Protein AF-A0A447RIY5-F1 (afdb_monomer_lite)

pLDDT: mean 83.9, std 14.69, range [26.45, 95.56]

Secondary structure (DSSP, 8-state):
----------TT-HHHHHHHHHHHHHHHTTS--EEEE-SS-HHHHHHHHHHHHEEEETTEEEE---SSGGGHHHIIIIIS-HHHHHHHHSS-SEEEEE-TTS-EEEEE---PPPPTT--PPPEEE-HHHHHHHHHHHHHHHHHHH--PPTTS-SSHHHHHHHHHHHHHHHHHTT--SHHHHHHHHHHHHHHHHHHHTS---

Structure (mmCIF, N/CA/C/O backbone):
data_AF-A0A447RIY5-F1
#
_entry.id   AF-A0A447RIY5-F1
#
loop_
_atom_site.group_PDB
_atom_site.id
_atom_site.type_symbol
_atom_site.label_atom_id
_atom_site.label_alt_id
_atom_site.label_comp_id
_atom_site.label_asym_id
_atom_site.label_entity_id
_atom_site.label_seq_id
_atom_site.pdbx_PDB_ins_code
_atom_site.Cartn_x
_atom_site.Cartn_y
_atom_site.Cartn_z
_atom_site.occupancy
_atom_site.B_iso_or_equiv
_atom_site.auth_seq_id
_atom_site.auth_comp_id
_atom_site.auth_asym_id
_atom_site.auth_atom_id
_atom_site.pdbx_PDB_model_num
ATOM 1 N N . MET A 1 1 ? 15.122 11.912 20.451 1.00 26.45 1 MET A N 1
ATOM 2 C CA . MET A 1 1 ? 14.183 12.920 20.989 1.00 26.45 1 MET A CA 1
ATOM 3 C C . MET A 1 1 ? 12.963 12.935 20.074 1.00 26.45 1 MET A C 1
ATOM 5 O O . MET A 1 1 ? 13.043 13.484 18.987 1.00 26.45 1 MET A O 1
ATOM 9 N N . MET A 1 2 ? 11.905 12.196 20.424 1.00 26.88 2 MET A N 1
ATOM 10 C CA . MET A 1 2 ? 10.698 12.037 19.596 1.00 26.88 2 MET A CA 1
ATOM 11 C C . MET A 1 2 ? 9.700 13.126 19.998 1.00 26.88 2 MET A C 1
ATOM 13 O O . MET A 1 2 ? 9.077 13.038 21.055 1.00 26.88 2 MET A O 1
ATOM 17 N N . LEU A 1 3 ? 9.594 14.188 19.202 1.00 27.97 3 LEU A N 1
ATOM 18 C CA . LEU A 1 3 ? 8.589 15.229 19.406 1.00 27.97 3 LEU A CA 1
ATOM 19 C C . LEU A 1 3 ? 7.231 14.696 18.933 1.00 27.97 3 LEU A C 1
ATOM 21 O O . LEU A 1 3 ? 6.925 14.674 17.746 1.00 27.97 3 LEU A O 1
ATOM 25 N N . ARG A 1 4 ? 6.440 14.213 19.893 1.00 36.06 4 ARG A N 1
ATOM 26 C CA . ARG A 1 4 ? 5.046 13.794 19.723 1.00 36.06 4 ARG A CA 1
ATOM 27 C C . ARG A 1 4 ? 4.164 15.049 19.698 1.00 36.06 4 ARG A C 1
ATOM 29 O O . ARG A 1 4 ? 3.840 15.585 20.753 1.00 36.06 4 ARG A O 1
ATOM 36 N N . TRP A 1 5 ? 3.767 15.505 18.515 1.00 31.36 5 TRP A N 1
ATOM 37 C CA . TRP A 1 5 ? 2.713 16.511 18.362 1.00 31.36 5 TRP A CA 1
ATOM 38 C C . TRP A 1 5 ? 1.440 15.807 17.895 1.00 31.36 5 TRP A C 1
ATOM 40 O O . TRP A 1 5 ? 1.284 15.524 16.714 1.00 31.36 5 TRP A O 1
ATOM 50 N N . TRP A 1 6 ? 0.539 15.495 18.828 1.00 47.44 6 TRP A N 1
ATOM 51 C CA . TRP A 1 6 ? -0.832 15.100 18.501 1.00 47.44 6 TRP A CA 1
ATOM 52 C C . TRP A 1 6 ? -1.742 16.265 18.884 1.00 47.44 6 TRP A C 1
ATOM 54 O O . TRP A 1 6 ? -1.844 16.606 20.062 1.00 47.44 6 TRP A O 1
ATOM 64 N N . ARG A 1 7 ? -2.373 16.901 17.895 1.00 51.81 7 ARG A N 1
ATOM 65 C CA . ARG A 1 7 ? -3.458 17.866 18.105 1.00 51.81 7 ARG A CA 1
ATOM 66 C C . ARG A 1 7 ? -4.755 17.234 17.620 1.00 51.81 7 ARG A C 1
ATOM 68 O O . ARG A 1 7 ? -4.774 16.632 16.550 1.00 51.81 7 ARG A O 1
ATOM 75 N N . ALA A 1 8 ? -5.820 17.379 18.405 1.00 56.16 8 ALA A N 1
ATOM 76 C CA . ALA A 1 8 ? -7.168 17.159 17.902 1.00 56.16 8 ALA A CA 1
ATOM 77 C C . ALA A 1 8 ? -7.397 18.152 16.757 1.00 56.16 8 ALA A C 1
ATOM 79 O O . ALA A 1 8 ? -7.180 19.350 16.942 1.00 56.16 8 ALA A O 1
ATOM 80 N N . PHE A 1 9 ? -7.743 17.632 15.584 1.00 59.88 9 PHE A N 1
ATOM 81 C CA . PHE A 1 9 ? -7.962 18.426 14.385 1.00 59.88 9 PHE A CA 1
ATOM 82 C C . PHE A 1 9 ? -9.459 18.593 14.165 1.00 59.88 9 PHE A C 1
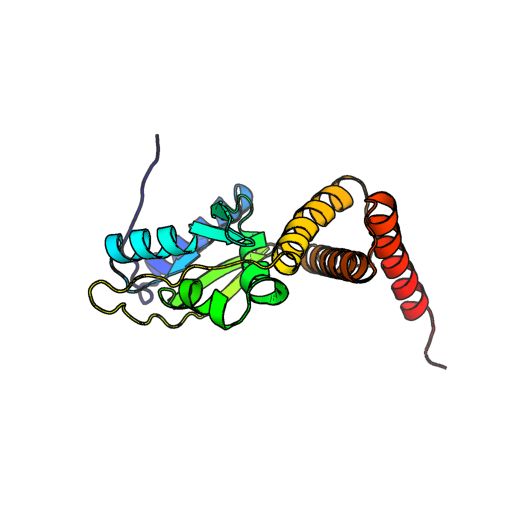ATOM 84 O O . PHE A 1 9 ? -10.188 17.602 14.113 1.00 59.88 9 PHE A O 1
ATOM 91 N N . THR A 1 10 ? -9.908 19.832 14.018 1.00 62.84 10 THR A N 1
ATOM 92 C CA . THR A 1 10 ? -11.270 20.146 13.594 1.00 62.84 10 THR A CA 1
ATOM 93 C C . THR A 1 10 ? -11.212 20.443 12.103 1.00 62.84 10 THR A C 1
ATOM 95 O O . THR A 1 10 ? -10.595 21.420 11.693 1.00 62.84 10 THR A O 1
ATOM 98 N N . LEU A 1 11 ? -11.826 19.593 11.278 1.00 62.34 11 LEU A N 1
ATOM 99 C CA . LEU A 1 11 ? -11.733 19.697 9.812 1.00 62.34 11 LEU A CA 1
ATOM 100 C C . LEU A 1 11 ? -12.359 20.985 9.243 1.00 62.34 11 LEU A C 1
ATOM 102 O O . LEU A 1 11 ? -12.024 21.378 8.129 1.00 62.34 11 LEU A O 1
ATOM 106 N N . ASP A 1 12 ? -13.214 21.656 10.018 1.00 68.50 12 ASP A N 1
ATOM 107 C CA . ASP A 1 12 ? -13.852 22.926 9.647 1.00 68.50 12 ASP A CA 1
ATOM 108 C C . ASP A 1 12 ? -12.994 24.160 9.990 1.00 68.50 12 ASP A C 1
ATOM 110 O O . ASP A 1 12 ? -13.362 25.292 9.671 1.00 68.50 12 ASP A O 1
ATOM 114 N N . ASP A 1 13 ? -11.845 23.965 10.643 1.00 77.94 13 ASP A N 1
ATOM 115 C CA . ASP A 1 13 ? -10.912 25.036 10.981 1.00 77.94 13 ASP A CA 1
ATOM 116 C C . ASP A 1 13 ? -9.914 25.256 9.831 1.00 77.94 13 ASP A C 1
ATOM 118 O O . ASP A 1 13 ? -8.992 24.469 9.594 1.00 77.94 13 ASP A O 1
ATOM 122 N N . LEU A 1 14 ? -10.101 26.362 9.106 1.00 76.38 14 LEU A N 1
ATOM 123 C CA . LEU A 1 14 ? -9.274 26.750 7.961 1.00 76.38 14 LEU A CA 1
ATOM 124 C C . LEU A 1 14 ? -7.797 26.960 8.324 1.00 76.38 14 LEU A C 1
ATOM 126 O O . LEU A 1 14 ? -6.929 26.729 7.481 1.00 76.38 14 LEU A O 1
ATOM 130 N N . GLU A 1 15 ? -7.492 27.390 9.550 1.00 79.19 15 GLU A N 1
ATOM 131 C CA . GLU A 1 15 ? -6.114 27.607 9.996 1.00 79.19 15 GLU A CA 1
ATOM 132 C C . GLU A 1 15 ? -5.409 26.267 10.217 1.00 79.19 15 GLU A C 1
ATOM 134 O O . GLU A 1 15 ? -4.274 26.066 9.777 1.00 79.19 15 GLU A O 1
ATOM 139 N N . GLN A 1 16 ? -6.123 25.309 10.808 1.00 75.12 16 GLN A N 1
ATOM 140 C CA . GLN A 1 16 ? -5.640 23.942 10.957 1.00 75.12 16 GLN A CA 1
ATOM 141 C C . GLN A 1 16 ? -5.450 23.285 9.585 1.00 75.12 16 GLN A C 1
ATOM 143 O O . GLN A 1 16 ? -4.379 22.752 9.298 1.00 75.12 16 GLN A O 1
ATOM 148 N N . MET A 1 17 ? -6.422 23.392 8.680 1.00 73.56 17 MET A N 1
ATOM 149 C CA . MET A 1 17 ? -6.296 22.839 7.326 1.00 73.56 17 MET A CA 1
ATOM 150 C C . MET A 1 17 ? -5.100 23.415 6.558 1.00 73.56 17 MET A C 1
ATOM 152 O O . MET A 1 17 ? -4.391 22.673 5.875 1.00 73.56 17 MET A O 1
ATOM 156 N N . ARG A 1 18 ? -4.824 24.713 6.716 1.00 77.88 18 ARG A N 1
ATOM 157 C CA . ARG A 1 18 ? -3.655 25.361 6.113 1.00 77.88 18 ARG A CA 1
ATOM 158 C C . ARG A 1 18 ? -2.345 24.863 6.724 1.00 77.88 18 ARG A C 1
ATOM 160 O O . ARG A 1 18 ? -1.427 24.511 5.992 1.00 77.88 18 ARG A O 1
ATOM 167 N N . TRP A 1 19 ? -2.289 24.727 8.047 1.00 79.69 19 TRP A N 1
ATOM 168 C CA . TRP A 1 19 ? -1.134 24.151 8.738 1.00 79.69 19 TRP A CA 1
ATOM 169 C C . TRP A 1 19 ? -0.838 22.713 8.293 1.00 79.69 19 TRP A C 1
ATOM 171 O O . TRP A 1 19 ? 0.320 22.351 8.086 1.00 79.69 19 TRP A O 1
ATOM 181 N N . LEU A 1 20 ? -1.875 21.892 8.102 1.00 74.38 20 LEU A N 1
ATOM 182 C CA . LEU A 1 20 ? -1.728 20.522 7.612 1.00 74.38 20 LEU A CA 1
ATOM 183 C C . LEU A 1 20 ? -1.140 20.490 6.197 1.00 74.38 20 LEU A C 1
ATOM 185 O O . LEU A 1 20 ? -0.255 19.681 5.917 1.00 74.38 20 LEU A O 1
ATOM 189 N N . GLN A 1 21 ? -1.612 21.379 5.318 1.00 74.75 21 GLN A N 1
ATOM 190 C CA . GLN A 1 21 ? -1.078 21.521 3.964 1.00 74.75 21 GLN A CA 1
ATOM 191 C C . GLN A 1 21 ? 0.398 21.925 3.993 1.00 74.75 21 GLN A C 1
ATOM 193 O O . GLN A 1 21 ? 1.213 21.250 3.360 1.00 74.75 21 GLN A O 1
ATOM 198 N N . ASP A 1 22 ? 0.752 22.942 4.777 1.00 76.75 22 ASP A N 1
ATOM 199 C CA . ASP A 1 22 ? 2.123 23.450 4.883 1.00 76.75 22 ASP A CA 1
ATOM 200 C C . ASP A 1 22 ? 3.085 22.377 5.421 1.00 76.75 22 ASP A C 1
ATOM 202 O O . ASP A 1 22 ? 4.164 22.161 4.865 1.00 76.75 22 ASP A O 1
ATOM 206 N N . ILE A 1 23 ? 2.674 21.632 6.453 1.00 76.88 23 ILE A N 1
ATOM 207 C CA . ILE A 1 23 ? 3.460 20.508 6.978 1.00 76.88 23 ILE A CA 1
ATOM 208 C C . ILE A 1 23 ? 3.594 19.393 5.951 1.00 76.88 23 ILE A C 1
ATOM 210 O O . ILE A 1 23 ? 4.683 18.835 5.808 1.00 76.88 23 ILE A O 1
ATOM 214 N N . SER A 1 24 ? 2.522 19.067 5.226 1.00 70.50 24 SER A N 1
ATOM 215 C CA . SER A 1 24 ? 2.590 18.031 4.196 1.00 70.50 24 SER A CA 1
ATOM 216 C C . SER A 1 24 ? 3.603 18.391 3.111 1.00 70.50 24 SER A C 1
ATOM 218 O O . SER A 1 24 ? 4.391 17.537 2.723 1.00 70.50 24 SER A O 1
ATOM 220 N N . GLN A 1 25 ? 3.658 19.659 2.693 1.00 71.56 25 GLN A N 1
ATOM 221 C CA . GLN A 1 25 ? 4.598 20.132 1.677 1.00 71.56 25 GLN A CA 1
ATOM 222 C C . GLN A 1 25 ? 6.045 20.124 2.180 1.00 71.56 25 GLN A C 1
ATOM 224 O O . GLN A 1 25 ? 6.947 19.743 1.439 1.00 71.56 25 GLN A O 1
ATOM 229 N N . GLN A 1 26 ? 6.278 20.502 3.441 1.00 73.06 26 GLN A N 1
ATOM 230 C CA . GLN A 1 26 ? 7.620 20.495 4.029 1.00 73.06 26 GLN A CA 1
ATOM 231 C C . GLN A 1 26 ? 8.146 19.073 4.271 1.00 73.06 26 GLN A C 1
ATOM 233 O O . GLN A 1 26 ? 9.310 18.788 3.984 1.00 73.06 26 GLN A O 1
ATOM 238 N N . LEU A 1 27 ? 7.300 18.172 4.782 1.00 68.94 27 LEU A N 1
ATOM 239 C CA . LEU A 1 27 ? 7.686 16.792 5.087 1.00 68.94 27 LEU A CA 1
ATOM 240 C C . LEU A 1 27 ? 7.794 15.916 3.839 1.00 68.94 27 LEU A C 1
ATOM 242 O O . LEU A 1 27 ? 8.646 15.031 3.821 1.00 68.94 27 LEU A O 1
ATOM 246 N N . ALA A 1 28 ? 7.011 16.194 2.791 1.00 62.97 28 ALA A N 1
ATOM 247 C CA . ALA A 1 28 ? 7.055 15.478 1.513 1.00 62.97 28 ALA A CA 1
ATOM 248 C C . ALA A 1 28 ? 8.461 15.386 0.903 1.00 62.97 28 ALA A C 1
ATOM 250 O O . ALA A 1 28 ? 8.788 14.415 0.225 1.00 62.97 28 ALA A O 1
ATOM 251 N N . ILE A 1 29 ? 9.305 16.388 1.164 1.00 63.12 29 ILE A N 1
ATOM 252 C CA . ILE A 1 29 ? 10.680 16.461 0.656 1.00 63.12 29 ILE A CA 1
ATOM 253 C C . ILE A 1 29 ? 11.602 15.466 1.387 1.00 63.12 29 ILE A C 1
ATOM 255 O O . ILE A 1 29 ? 12.595 15.018 0.819 1.00 63.12 29 ILE A O 1
ATOM 259 N N . GLN A 1 30 ? 11.288 15.109 2.638 1.00 62.97 30 GLN A N 1
ATOM 260 C CA . GLN A 1 30 ? 12.148 14.292 3.505 1.00 62.97 30 GLN A CA 1
ATOM 261 C C . GLN A 1 30 ? 11.634 12.863 3.718 1.00 62.97 30 GLN A C 1
ATOM 263 O O . GLN A 1 30 ? 12.443 11.946 3.843 1.00 62.97 30 GLN A O 1
ATOM 268 N N . ALA A 1 31 ? 10.315 12.658 3.771 1.00 66.88 31 ALA A N 1
ATOM 269 C CA . ALA A 1 31 ? 9.703 11.345 3.941 1.00 66.88 31 ALA A CA 1
ATOM 270 C C . ALA A 1 31 ? 8.300 11.301 3.310 1.00 66.88 31 ALA A C 1
ATOM 272 O O . ALA A 1 31 ? 7.540 12.264 3.438 1.00 66.88 31 ALA A O 1
ATOM 273 N N . PRO A 1 32 ? 7.909 10.184 2.672 1.00 74.62 32 PRO A N 1
ATOM 274 C CA . PRO A 1 32 ? 6.568 10.050 2.127 1.00 74.62 32 PRO A CA 1
ATOM 275 C C . PRO A 1 32 ? 5.547 10.008 3.280 1.00 74.62 32 PRO A C 1
ATOM 277 O O . PRO A 1 32 ? 5.582 9.126 4.144 1.00 74.62 32 PRO A O 1
ATOM 280 N N . LEU A 1 33 ? 4.652 10.997 3.320 1.00 80.06 33 LEU A N 1
ATOM 281 C CA . LEU A 1 33 ? 3.677 11.184 4.395 1.00 80.06 33 LEU A CA 1
ATOM 282 C C . LEU A 1 33 ? 2.428 10.316 4.169 1.00 80.06 33 LEU A C 1
ATOM 284 O O . LEU A 1 33 ? 1.815 10.379 3.104 1.00 80.06 33 LEU A O 1
ATOM 288 N N . LEU A 1 34 ? 2.014 9.576 5.203 1.00 86.19 34 LEU A N 1
ATOM 289 C CA . LEU A 1 34 ? 0.703 8.926 5.286 1.00 86.19 34 LEU A CA 1
ATOM 290 C C . LEU A 1 34 ? -0.125 9.603 6.374 1.00 86.19 34 LEU A C 1
ATOM 292 O O . LEU A 1 34 ? 0.237 9.583 7.551 1.00 86.19 34 LEU A O 1
ATOM 296 N N . LEU A 1 35 ? -1.237 10.199 5.970 1.00 87.50 35 LEU A N 1
ATOM 297 C CA . LEU A 1 35 ? -2.210 10.820 6.847 1.00 87.50 35 LEU A CA 1
ATOM 298 C C . LEU A 1 35 ? -3.359 9.849 7.116 1.00 87.50 35 LEU A C 1
ATOM 300 O O . LEU A 1 35 ? -3.886 9.212 6.203 1.00 87.50 35 LEU A O 1
ATOM 304 N N . PHE A 1 36 ? -3.776 9.798 8.376 1.00 89.56 36 PHE A N 1
ATOM 305 C CA . PHE A 1 36 ? -4.906 9.012 8.838 1.00 89.56 36 PHE A CA 1
ATOM 306 C C . PHE A 1 36 ? -5.838 9.889 9.669 1.00 89.56 36 PHE A C 1
ATOM 308 O O . PHE A 1 36 ? -5.405 10.499 10.648 1.00 89.56 36 PHE A O 1
ATOM 315 N N . CYS A 1 37 ? -7.111 9.947 9.287 1.00 90.06 37 CYS A N 1
ATOM 316 C CA . CYS A 1 37 ? -8.134 10.694 10.011 1.00 90.06 37 CYS A CA 1
ATOM 317 C C . CYS A 1 37 ? -9.177 9.730 10.587 1.00 90.06 37 CYS A C 1
ATOM 319 O O . CYS A 1 37 ? -9.608 8.814 9.892 1.00 90.06 37 CYS A O 1
ATOM 321 N N . THR A 1 38 ? -9.591 9.925 11.842 1.00 92.50 38 THR A N 1
ATOM 322 C CA . THR A 1 38 ? -10.546 9.044 12.533 1.00 92.50 38 THR A CA 1
ATOM 323 C C . THR A 1 38 ? -11.321 9.777 13.630 1.00 92.50 38 THR A C 1
ATOM 325 O O . THR A 1 38 ? -10.822 10.747 14.199 1.00 92.50 38 THR A O 1
ATOM 328 N N . TYR A 1 39 ? -12.510 9.269 13.969 1.00 89.25 39 TYR A N 1
ATOM 329 C CA . TYR A 1 39 ? -13.228 9.621 15.202 1.00 89.25 39 TYR A CA 1
ATOM 330 C C . TYR A 1 39 ? -12.831 8.756 16.407 1.00 89.25 39 TYR A C 1
ATOM 332 O O . TYR A 1 39 ? -13.288 9.000 17.524 1.00 89.25 39 TYR A O 1
ATOM 340 N N . TRP A 1 40 ? -12.013 7.723 16.203 1.00 92.31 40 TRP A N 1
ATOM 341 C CA . TRP A 1 40 ? -11.682 6.773 17.254 1.00 92.31 40 TRP A CA 1
ATOM 342 C C . TRP A 1 40 ? -10.767 7.401 18.309 1.00 92.31 40 TRP A C 1
ATOM 344 O O . TRP A 1 40 ? -9.787 8.072 17.966 1.00 92.31 40 TRP A O 1
ATOM 354 N N . PRO A 1 41 ? -11.005 7.122 19.603 1.00 89.19 41 PRO A N 1
ATOM 355 C CA . PRO A 1 41 ? -10.045 7.444 20.647 1.00 89.19 41 PRO A CA 1
ATOM 356 C C . PRO A 1 41 ? -8.694 6.775 20.374 1.00 89.19 41 PRO A C 1
ATOM 358 O O . PRO A 1 41 ? -8.638 5.616 19.961 1.00 89.19 41 PRO A O 1
ATOM 361 N N . PHE A 1 42 ? -7.597 7.476 20.672 1.00 86.94 42 PHE A N 1
ATOM 362 C CA . PHE A 1 42 ? -6.241 7.010 20.361 1.00 86.94 42 PHE A CA 1
ATOM 363 C C . PHE A 1 42 ? -5.936 5.602 20.893 1.00 86.94 42 PHE A C 1
ATOM 365 O O . PHE A 1 42 ? -5.313 4.812 20.193 1.00 86.94 42 PHE A O 1
ATOM 372 N N . SER A 1 43 ? -6.368 5.267 22.112 1.00 89.56 43 SER A N 1
ATOM 373 C CA . SER A 1 43 ? -6.130 3.941 22.701 1.00 89.56 43 SER A CA 1
ATOM 374 C C . SER A 1 43 ? -6.838 2.825 21.931 1.00 89.56 43 SER A C 1
ATOM 376 O O . SER A 1 43 ? -6.223 1.799 21.645 1.00 89.56 43 SER A O 1
ATOM 378 N N . ALA A 1 44 ? -8.104 3.036 21.558 1.00 90.69 44 ALA A N 1
ATOM 379 C CA . ALA A 1 44 ? -8.873 2.091 20.754 1.00 90.69 44 ALA A CA 1
ATOM 380 C C . ALA A 1 44 ? -8.246 1.933 19.364 1.00 90.69 44 ALA A C 1
ATOM 382 O O . ALA A 1 44 ? -8.009 0.813 18.917 1.00 90.69 44 ALA A O 1
ATOM 383 N N . LEU A 1 45 ? -7.889 3.053 18.729 1.00 92.56 45 LEU A N 1
ATOM 384 C CA . LEU A 1 45 ? -7.233 3.056 17.428 1.00 92.56 45 LEU A CA 1
ATOM 385 C C . LEU A 1 45 ? -5.891 2.317 17.453 1.00 92.56 45 LEU A C 1
ATOM 387 O O . LEU A 1 45 ? -5.634 1.473 16.601 1.00 92.56 45 LEU A O 1
ATOM 391 N N . ALA A 1 46 ? -5.023 2.640 18.413 1.00 91.94 46 ALA A N 1
ATOM 392 C CA . ALA A 1 46 ? -3.695 2.048 18.512 1.00 91.94 46 ALA A CA 1
ATOM 393 C C . ALA A 1 46 ? -3.784 0.531 18.709 1.00 91.94 46 ALA A C 1
ATOM 395 O O . ALA A 1 46 ? -3.063 -0.215 18.048 1.00 91.94 46 ALA A O 1
ATOM 396 N N . ASN A 1 47 ? -4.703 0.071 19.562 1.00 92.19 47 ASN A N 1
ATOM 397 C CA . ASN A 1 47 ? -4.941 -1.354 19.768 1.00 92.19 47 ASN A CA 1
ATOM 398 C C . ASN A 1 47 ? -5.471 -2.033 18.498 1.00 92.19 47 ASN A C 1
ATOM 400 O O . ASN A 1 47 ? -5.002 -3.118 18.159 1.00 92.19 47 ASN A O 1
ATOM 404 N N . TRP A 1 48 ? -6.408 -1.398 17.790 1.00 94.50 48 TRP A N 1
ATOM 405 C CA . TRP A 1 48 ? -6.994 -1.925 16.557 1.00 94.50 48 TRP A CA 1
ATOM 406 C C . TRP A 1 48 ? -5.968 -2.040 15.427 1.00 94.50 48 TRP A C 1
ATOM 408 O O . TRP A 1 48 ? -5.785 -3.112 14.855 1.00 94.50 48 TRP A O 1
ATOM 418 N N . LEU A 1 49 ? -5.230 -0.963 15.147 1.00 92.88 49 LEU A N 1
ATOM 419 C CA . LEU A 1 49 ? -4.205 -0.961 14.102 1.00 92.88 49 LEU A CA 1
ATOM 420 C C . LEU A 1 49 ? -3.051 -1.909 14.436 1.00 92.88 49 LEU A C 1
ATOM 422 O O . LEU A 1 49 ? -2.532 -2.561 13.539 1.00 92.88 49 LEU A O 1
ATOM 426 N N . THR A 1 50 ? -2.676 -2.046 15.713 1.00 92.19 50 THR A N 1
ATOM 427 C CA . THR A 1 50 ? -1.660 -3.032 16.121 1.00 92.19 50 THR A CA 1
A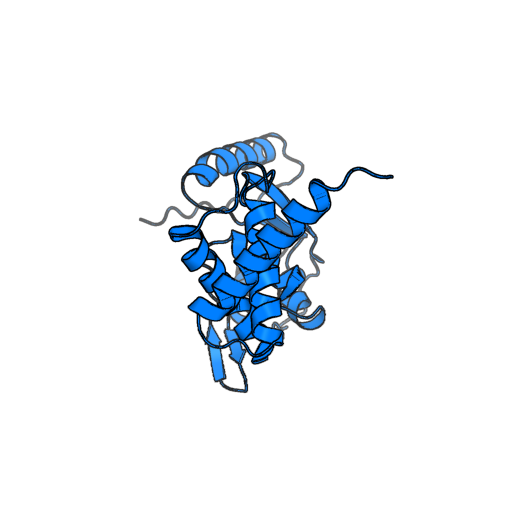TOM 428 C C . THR A 1 50 ? -2.098 -4.454 15.781 1.00 92.19 50 THR A C 1
ATOM 430 O O . THR A 1 50 ? -1.287 -5.231 15.287 1.00 92.19 50 THR A O 1
ATOM 433 N N . GLN A 1 51 ? -3.377 -4.782 15.986 1.00 92.62 51 GLN A N 1
ATOM 434 C CA . GLN A 1 51 ? -3.931 -6.083 15.601 1.00 92.62 51 GLN A CA 1
ATOM 435 C C . GLN A 1 51 ? -3.966 -6.259 14.080 1.00 92.62 51 GLN A C 1
ATOM 437 O O . GLN A 1 51 ? -3.632 -7.331 13.599 1.00 92.62 51 GLN A O 1
ATOM 442 N N . CYS A 1 52 ? -4.278 -5.204 13.318 1.00 92.81 52 CYS A N 1
ATOM 443 C CA . CYS A 1 52 ? -4.220 -5.253 11.853 1.00 92.81 52 CYS A CA 1
ATOM 444 C C . CYS A 1 52 ? -2.797 -5.514 11.326 1.00 92.81 52 CYS A C 1
ATOM 446 O O . CYS A 1 52 ? -2.636 -6.098 10.259 1.00 92.81 52 CYS A O 1
ATOM 448 N N . MET A 1 53 ? -1.762 -5.053 12.039 1.00 91.56 53 MET A N 1
ATOM 449 C CA . MET A 1 53 ? -0.365 -5.276 11.645 1.00 91.56 53 MET A CA 1
ATOM 450 C C . MET A 1 53 ? 0.158 -6.664 12.034 1.00 91.56 53 MET A C 1
ATOM 452 O O . MET A 1 53 ? 1.173 -7.083 11.483 1.00 91.56 53 MET A O 1
ATOM 456 N N . ASP A 1 54 ? -0.498 -7.368 12.961 1.00 93.00 54 ASP A N 1
ATOM 457 C CA . ASP A 1 54 ? -0.228 -8.779 13.250 1.00 93.00 54 ASP A CA 1
ATOM 458 C C . ASP A 1 54 ? -0.932 -9.635 12.191 1.00 93.00 54 ASP A C 1
ATOM 460 O O . ASP A 1 54 ? -2.140 -9.860 12.251 1.00 93.00 54 ASP A O 1
ATOM 464 N N . ILE A 1 55 ? -0.173 -10.093 11.200 1.00 92.69 55 ILE A N 1
ATOM 465 C CA . ILE A 1 55 ? -0.690 -10.852 10.060 1.00 92.69 55 ILE A CA 1
ATOM 466 C C . ILE A 1 55 ? -0.400 -12.345 10.211 1.00 92.69 55 ILE A C 1
ATOM 468 O O . ILE A 1 55 ? 0.489 -12.758 10.960 1.00 92.69 55 ILE A O 1
ATOM 472 N N . LEU A 1 56 ? -1.148 -13.166 9.482 1.00 93.38 56 LEU A N 1
ATOM 473 C CA . LEU A 1 56 ? -0.800 -14.563 9.228 1.00 93.38 56 LEU A CA 1
ATOM 474 C C . LEU A 1 56 ? -0.360 -14.729 7.777 1.00 93.38 56 LEU A C 1
ATOM 476 O O . LEU A 1 56 ? -0.860 -14.039 6.897 1.00 93.38 56 LEU A O 1
ATOM 480 N N . GLN A 1 57 ? 0.550 -15.660 7.534 1.00 89.44 57 GLN A N 1
ATOM 481 C CA . GLN A 1 57 ? 0.817 -16.218 6.214 1.00 89.44 57 GLN A CA 1
ATOM 482 C C . GLN A 1 57 ? 0.883 -17.733 6.355 1.00 89.44 57 GLN A C 1
ATOM 484 O O . GLN A 1 57 ? 1.772 -18.238 7.039 1.00 89.44 57 GLN A O 1
ATOM 489 N N . GLU A 1 58 ? -0.086 -18.447 5.779 1.00 84.19 58 GLU A N 1
ATOM 490 C CA . GLU A 1 58 ? -0.186 -19.916 5.857 1.00 84.19 58 GLU A CA 1
ATOM 491 C C . GLU A 1 58 ? 0.025 -20.447 7.296 1.00 84.19 58 GLU A C 1
ATOM 493 O O . GLU A 1 58 ? 0.853 -21.322 7.571 1.00 84.19 58 GLU A O 1
ATOM 498 N N . GLY A 1 59 ? -0.666 -19.834 8.265 1.00 83.19 59 GLY A N 1
ATOM 499 C CA . GLY A 1 59 ? -0.561 -20.169 9.692 1.00 83.19 59 GLY A CA 1
ATOM 500 C C . GLY A 1 59 ? 0.692 -19.661 10.427 1.00 83.19 59 GLY A C 1
ATOM 501 O O . GLY A 1 59 ? 0.824 -19.888 11.632 1.00 83.19 59 GLY A O 1
ATOM 502 N N . ARG A 1 60 ? 1.609 -18.951 9.759 1.00 88.19 60 ARG A N 1
ATOM 503 C CA . ARG A 1 60 ? 2.791 -18.325 10.379 1.00 88.19 60 ARG A CA 1
ATOM 504 C C . ARG A 1 60 ? 2.508 -16.871 10.733 1.00 88.19 60 ARG A C 1
ATOM 506 O O . ARG A 1 60 ? 2.110 -16.091 9.876 1.00 88.19 60 ARG A O 1
ATOM 513 N N . SER A 1 61 ? 2.754 -16.486 11.982 1.00 90.19 61 SER A N 1
ATOM 514 C CA . SER A 1 61 ? 2.616 -15.087 12.404 1.00 90.19 61 SER A CA 1
ATOM 515 C C . SER A 1 61 ? 3.725 -14.209 11.827 1.00 90.19 61 SER A C 1
ATOM 517 O O . SER A 1 61 ? 4.904 -14.562 11.888 1.00 90.19 61 SER A O 1
ATOM 519 N N . GLY A 1 62 ? 3.345 -13.033 11.338 1.00 89.44 62 GLY A N 1
ATOM 520 C CA . GLY A 1 62 ? 4.245 -12.003 10.834 1.00 89.44 62 GLY A CA 1
ATOM 521 C C . GLY A 1 62 ? 3.775 -10.607 11.233 1.00 89.44 62 GLY A C 1
ATOM 522 O O . GLY A 1 62 ? 2.653 -10.423 11.695 1.00 89.44 62 GLY A O 1
ATOM 523 N N . ILE A 1 63 ? 4.641 -9.608 11.058 1.00 90.56 63 ILE A N 1
ATOM 524 C CA . ILE A 1 63 ? 4.272 -8.202 11.261 1.00 90.56 63 ILE A CA 1
ATOM 525 C C . ILE A 1 63 ? 4.385 -7.476 9.932 1.00 90.56 63 ILE A C 1
ATOM 527 O O . ILE A 1 63 ? 5.468 -7.415 9.346 1.00 90.56 63 ILE A O 1
ATOM 531 N N . LEU A 1 64 ? 3.287 -6.871 9.497 1.00 87.19 64 LEU A N 1
ATOM 532 C CA . LEU A 1 64 ? 3.265 -6.027 8.315 1.00 87.19 64 LEU A CA 1
ATOM 533 C C . LEU A 1 64 ? 3.859 -4.651 8.656 1.00 87.19 64 LEU A C 1
ATOM 535 O O . LEU A 1 64 ? 3.382 -3.955 9.553 1.00 87.19 64 LEU A O 1
ATOM 539 N N . ARG A 1 65 ? 4.946 -4.268 7.976 1.00 82.88 65 ARG A N 1
ATOM 540 C CA . ARG A 1 65 ? 5.635 -2.982 8.172 1.00 82.88 65 ARG A CA 1
ATOM 541 C C . ARG A 1 65 ? 5.910 -2.319 6.832 1.00 82.88 65 ARG A C 1
ATOM 543 O O . ARG A 1 65 ? 6.460 -2.949 5.936 1.00 82.88 65 ARG A O 1
ATOM 550 N N . PHE A 1 66 ? 5.610 -1.027 6.740 1.00 74.44 66 PHE A N 1
ATOM 551 C CA . PHE A 1 66 ? 5.891 -0.214 5.559 1.00 74.44 66 PHE A CA 1
ATOM 552 C C . PHE A 1 66 ? 6.923 0.852 5.905 1.00 74.44 66 PHE A C 1
ATOM 554 O O . PHE A 1 66 ? 6.694 1.668 6.797 1.00 74.44 66 PHE A O 1
ATOM 561 N N . TYR A 1 67 ? 8.054 0.843 5.202 1.00 68.94 67 TYR A N 1
ATOM 562 C CA . TYR A 1 67 ? 9.063 1.903 5.302 1.00 68.94 67 TYR A CA 1
ATOM 563 C C . TYR A 1 67 ? 8.822 3.019 4.279 1.00 68.94 67 TYR A C 1
ATOM 565 O O . TYR A 1 67 ? 9.102 4.179 4.563 1.00 68.94 67 TYR A O 1
ATOM 573 N N . ASP A 1 68 ? 8.252 2.677 3.120 1.00 77.75 68 ASP A N 1
ATOM 574 C CA . ASP A 1 68 ? 7.743 3.632 2.138 1.00 77.75 68 ASP A CA 1
ATOM 575 C C . ASP A 1 68 ? 6.214 3.609 2.173 1.00 77.75 68 ASP A C 1
ATOM 577 O O . ASP A 1 68 ? 5.578 2.604 1.852 1.00 77.75 68 ASP A O 1
ATOM 581 N N . THR A 1 69 ? 5.606 4.718 2.583 1.00 76.69 69 THR A N 1
ATOM 582 C CA . THR A 1 69 ? 4.149 4.815 2.706 1.00 76.69 69 THR A CA 1
ATOM 583 C C . THR A 1 69 ? 3.431 4.817 1.359 1.00 76.69 69 THR A C 1
ATOM 585 O O . THR A 1 69 ? 2.237 4.538 1.316 1.00 76.69 69 THR A O 1
ATOM 588 N N . ARG A 1 70 ? 4.139 5.033 0.243 1.00 77.25 70 ARG A N 1
ATOM 589 C CA . ARG A 1 70 ? 3.569 4.959 -1.114 1.00 77.25 70 ARG A CA 1
ATOM 590 C C . ARG A 1 70 ? 3.280 3.530 -1.562 1.00 77.25 70 ARG A C 1
ATOM 592 O O . ARG A 1 70 ? 2.631 3.338 -2.582 1.00 77.25 70 ARG A O 1
ATOM 599 N N . VAL A 1 71 ? 3.720 2.536 -0.789 1.00 82.06 71 VAL A N 1
ATOM 600 C CA . VAL A 1 71 ? 3.331 1.127 -0.938 1.00 82.06 71 VAL A CA 1
ATOM 601 C C . VAL A 1 71 ? 1.936 0.864 -0.376 1.00 82.06 71 VAL A C 1
ATOM 603 O O . VAL A 1 71 ? 1.217 0.004 -0.879 1.00 82.06 71 VAL A O 1
ATOM 606 N N . PHE A 1 72 ? 1.516 1.631 0.630 1.00 87.38 72 PHE A N 1
ATOM 607 C CA . PHE A 1 72 ? 0.226 1.465 1.299 1.00 87.38 72 PHE A CA 1
ATOM 608 C C . PHE A 1 72 ? -0.985 1.374 0.344 1.00 87.38 72 PHE A C 1
ATOM 610 O O . PHE A 1 72 ? -1.820 0.496 0.543 1.00 87.38 72 PHE A O 1
ATOM 617 N N . PRO A 1 73 ? -1.090 2.172 -0.738 1.00 89.19 73 PRO A N 1
ATOM 618 C CA . PRO A 1 73 ? -2.213 2.098 -1.677 1.00 89.19 73 PRO A CA 1
ATOM 619 C C . PRO A 1 73 ? -2.295 0.773 -2.441 1.00 89.19 73 PRO A C 1
ATOM 621 O O . PRO A 1 73 ? -3.380 0.378 -2.870 1.00 89.19 73 PRO A O 1
ATOM 624 N N . LEU A 1 74 ? -1.170 0.068 -2.614 1.00 91.44 74 LEU A N 1
ATOM 625 C CA . LEU A 1 74 ? -1.146 -1.233 -3.286 1.00 91.44 74 LEU A CA 1
ATOM 626 C C . LEU A 1 74 ? -1.884 -2.297 -2.474 1.00 91.44 74 LEU A C 1
ATOM 628 O O . LEU A 1 74 ? -2.468 -3.208 -3.061 1.00 91.44 74 LEU A O 1
ATOM 632 N N . LEU A 1 75 ? -1.937 -2.136 -1.145 1.00 92.12 75 LEU A N 1
ATOM 633 C CA . LEU A 1 75 ? -2.728 -2.999 -0.271 1.00 92.12 75 LEU A CA 1
ATOM 634 C C . LEU A 1 75 ? -4.193 -3.014 -0.692 1.00 92.12 75 LEU A C 1
ATOM 636 O O . LEU A 1 75 ? -4.769 -4.083 -0.818 1.00 92.12 75 LEU A O 1
ATOM 640 N N . PHE A 1 76 ? -4.761 -1.843 -0.973 1.00 92.56 76 PHE A N 1
ATOM 641 C CA . PHE A 1 76 ? -6.185 -1.683 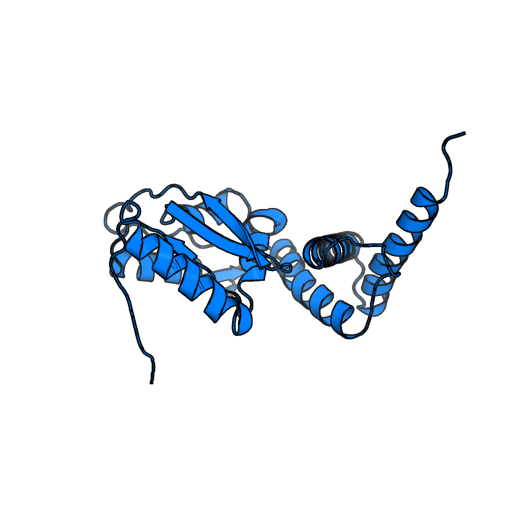-1.280 1.00 92.56 76 PHE A CA 1
ATOM 642 C C . PHE A 1 76 ? -6.540 -1.947 -2.743 1.00 92.56 76 PHE A C 1
ATOM 644 O O . PHE A 1 76 ? -7.710 -2.015 -3.098 1.00 92.56 76 PHE A O 1
ATOM 651 N N . THR A 1 77 ? -5.541 -2.038 -3.620 1.00 90.25 77 THR A N 1
ATOM 652 C CA . THR A 1 77 ? -5.773 -2.108 -5.070 1.00 90.25 77 THR A CA 1
ATOM 653 C C . THR A 1 77 ? -5.363 -3.440 -5.686 1.00 90.25 77 THR A C 1
ATOM 655 O O . THR A 1 77 ? -5.982 -3.858 -6.659 1.00 90.25 77 THR A O 1
ATOM 658 N N . HIS A 1 78 ? -4.338 -4.110 -5.151 1.00 90.81 78 HIS A N 1
ATOM 659 C CA . HIS A 1 78 ? -3.725 -5.273 -5.810 1.00 90.81 78 HIS A CA 1
ATOM 660 C C . HIS A 1 78 ? -3.404 -6.445 -4.881 1.00 90.81 78 HIS A C 1
ATOM 662 O O . HIS A 1 78 ? -3.108 -7.537 -5.374 1.00 90.81 78 HIS A O 1
ATOM 668 N N . ILE A 1 79 ? -3.392 -6.220 -3.565 1.00 93.81 79 ILE A N 1
ATOM 669 C CA . ILE A 1 79 ? -2.895 -7.203 -2.598 1.00 93.81 79 ILE A CA 1
ATOM 670 C C . ILE A 1 79 ? -4.046 -7.736 -1.752 1.00 93.81 79 ILE A C 1
ATOM 672 O O . ILE A 1 79 ? -4.353 -8.915 -1.858 1.00 93.81 79 ILE A O 1
ATOM 676 N N . LEU A 1 80 ? -4.691 -6.910 -0.930 1.00 95.00 80 LEU A N 1
ATOM 677 C CA . LEU A 1 80 ? -5.735 -7.360 -0.010 1.00 95.00 80 LEU A CA 1
ATOM 678 C C . LEU A 1 80 ? -7.074 -7.536 -0.732 1.00 95.00 80 LEU A C 1
ATOM 680 O O . LEU A 1 80 ? -7.447 -6.711 -1.568 1.00 95.00 80 LEU A O 1
ATOM 684 N N . SER A 1 81 ? -7.820 -8.578 -0.369 1.00 95.50 81 SER A N 1
ATOM 685 C CA . SER A 1 81 ? -9.231 -8.710 -0.741 1.00 95.50 81 SER A CA 1
ATOM 686 C C . SER A 1 81 ? -10.084 -7.660 -0.028 1.00 95.50 81 SER A C 1
ATOM 688 O O . SER A 1 81 ? -9.680 -7.132 1.008 1.00 95.50 81 SER A O 1
ATOM 690 N N . ASP A 1 82 ? -11.288 -7.393 -0.530 1.00 94.31 82 ASP A N 1
ATOM 691 C CA . ASP A 1 82 ? -12.217 -6.433 0.087 1.00 94.31 82 ASP A CA 1
ATOM 692 C C . ASP A 1 82 ? -12.469 -6.739 1.577 1.00 94.31 82 ASP A C 1
ATOM 694 O O . ASP A 1 82 ? -12.481 -5.840 2.417 1.00 94.31 82 ASP A O 1
ATOM 698 N N . GLU A 1 83 ? -12.583 -8.024 1.923 1.00 94.44 83 GLU A N 1
ATOM 699 C CA . GLU A 1 83 ? -12.751 -8.499 3.302 1.00 94.44 83 GLU A CA 1
ATOM 700 C C . GLU A 1 83 ? -11.527 -8.188 4.176 1.00 94.44 83 GLU A C 1
ATOM 702 O O . GLU A 1 83 ? -11.667 -7.731 5.307 1.00 94.44 83 GLU A O 1
ATOM 707 N N . GLN A 1 84 ? -10.315 -8.385 3.648 1.00 95.38 84 GLN A N 1
ATOM 708 C CA . GLN A 1 84 ? -9.066 -8.083 4.354 1.00 95.38 84 GLN A CA 1
ATOM 709 C C . GLN A 1 84 ? -8.777 -6.578 4.446 1.00 95.38 84 GLN A C 1
ATOM 711 O O . GLN A 1 84 ? -7.978 -6.158 5.284 1.00 95.38 84 GLN A O 1
ATOM 716 N N . GLN A 1 85 ? -9.383 -5.761 3.582 1.00 95.31 85 GLN A N 1
ATOM 717 C CA . GLN A 1 85 ? -9.258 -4.305 3.627 1.00 95.31 85 GLN A CA 1
ATOM 718 C C . GLN A 1 85 ? -10.132 -3.683 4.718 1.00 95.31 85 GLN A C 1
ATOM 720 O O . GLN A 1 85 ? -9.735 -2.661 5.284 1.00 95.31 85 GLN A O 1
ATOM 725 N N . GLU A 1 86 ? -11.291 -4.281 5.031 1.00 94.44 86 GLU A N 1
ATOM 726 C CA . GLU A 1 86 ? -12.252 -3.743 6.009 1.00 94.44 86 GLU A CA 1
ATOM 727 C C . GLU A 1 86 ? -11.581 -3.288 7.310 1.00 94.44 86 GLU A C 1
ATOM 729 O O . GLU A 1 86 ? -11.788 -2.131 7.676 1.00 94.44 86 GLU A O 1
ATOM 734 N N . PRO A 1 87 ? -10.683 -4.062 7.950 1.00 94.12 87 PRO A N 1
ATOM 735 C CA . PRO A 1 87 ? -10.117 -3.677 9.241 1.00 94.12 87 PRO A CA 1
ATOM 736 C C . PRO A 1 87 ? -9.269 -2.408 9.170 1.00 94.12 87 PRO A C 1
ATOM 738 O O . PRO A 1 87 ? -9.213 -1.637 10.128 1.00 94.12 87 PRO A O 1
ATOM 741 N N . LEU A 1 88 ? -8.625 -2.151 8.030 1.00 94.25 88 LEU A N 1
ATOM 742 C CA . LEU A 1 88 ? -7.849 -0.932 7.792 1.00 94.25 88 LEU A CA 1
ATOM 743 C C . LEU A 1 88 ? -8.751 0.258 7.428 1.00 94.25 88 LEU A C 1
ATOM 745 O O . LEU A 1 88 ? -8.404 1.411 7.698 1.00 94.25 88 LEU A O 1
ATOM 749 N N . MET A 1 89 ? -9.911 -0.011 6.827 1.00 95.12 89 MET A N 1
ATOM 750 C CA . MET A 1 89 ? -10.876 0.995 6.375 1.00 95.12 89 MET A CA 1
ATOM 751 C C . MET A 1 89 ? -11.890 1.379 7.448 1.00 95.12 89 MET A C 1
ATOM 753 O O . MET A 1 89 ? -12.392 2.505 7.451 1.00 95.12 89 MET A O 1
ATOM 757 N N . ARG A 1 90 ? -12.180 0.472 8.380 1.00 94.62 90 ARG A N 1
ATOM 758 C CA . ARG A 1 90 ? -13.181 0.637 9.427 1.00 94.62 90 ARG A CA 1
ATOM 759 C C . ARG A 1 90 ? -12.924 1.869 10.292 1.00 94.62 90 ARG A C 1
ATOM 761 O O . ARG A 1 90 ? -13.780 2.755 10.301 1.00 94.62 90 ARG A O 1
ATOM 768 N N . PRO A 1 91 ? -11.750 2.009 10.942 1.00 94.62 91 PRO A N 1
ATOM 769 C CA . PRO A 1 91 ? -11.499 3.154 11.804 1.00 94.62 91 PRO A CA 1
ATOM 770 C C . PRO A 1 91 ? -11.250 4.445 11.018 1.00 94.62 91 PRO A C 1
ATOM 772 O O . PRO A 1 91 ? -11.332 5.529 11.591 1.00 94.62 91 PRO A O 1
ATOM 775 N N . ALA A 1 92 ? -10.922 4.365 9.727 1.00 94.62 92 ALA A N 1
ATOM 776 C CA . ALA A 1 92 ? -10.572 5.531 8.930 1.00 94.62 92 ALA A CA 1
ATOM 777 C C . ALA A 1 92 ? -11.826 6.320 8.536 1.00 94.62 92 ALA A C 1
ATOM 779 O O . ALA A 1 92 ? -12.766 5.759 7.986 1.00 94.62 92 ALA A O 1
ATOM 780 N N . LEU A 1 93 ? -11.810 7.637 8.715 1.00 93.44 93 LEU A N 1
ATOM 781 C CA . LEU A 1 93 ? -12.626 8.535 7.893 1.00 93.44 93 LEU A CA 1
ATOM 782 C C . LEU A 1 93 ? -12.033 8.607 6.493 1.00 93.44 93 LEU A C 1
ATOM 784 O O . LEU A 1 93 ? -12.731 8.473 5.490 1.00 93.44 93 LEU A O 1
ATOM 788 N N . PHE A 1 94 ? -10.715 8.765 6.437 1.00 91.88 94 PHE A N 1
ATOM 789 C CA . PHE A 1 94 ? -9.939 8.614 5.224 1.00 91.88 94 PHE A CA 1
ATOM 790 C C . PHE A 1 94 ? -8.468 8.360 5.550 1.00 91.88 94 PHE A C 1
ATOM 792 O O . PHE A 1 94 ? -7.949 8.773 6.594 1.00 91.88 94 PHE A O 1
ATOM 799 N N . TRP A 1 95 ? -7.807 7.720 4.596 1.00 92.88 95 TRP A N 1
ATOM 800 C CA . TRP A 1 95 ? -6.361 7.715 4.443 1.00 92.88 95 TRP A CA 1
ATOM 801 C C . TRP A 1 95 ? -5.992 8.695 3.333 1.00 92.88 95 TRP A C 1
ATOM 803 O O . TRP A 1 95 ? -6.703 8.779 2.331 1.00 92.88 95 TRP A O 1
ATOM 813 N N . ALA A 1 96 ? -4.887 9.417 3.482 1.00 89.50 96 ALA A N 1
ATOM 814 C CA . ALA A 1 96 ? -4.360 10.284 2.433 1.00 89.50 96 ALA A CA 1
ATOM 815 C C . ALA A 1 96 ? -2.834 10.202 2.358 1.00 89.50 96 ALA A C 1
ATOM 817 O O . ALA A 1 96 ? -2.162 10.015 3.367 1.00 89.50 96 ALA A O 1
ATOM 818 N N . TRP A 1 97 ? -2.290 10.326 1.156 1.00 87.88 97 TRP A N 1
ATOM 819 C CA . TRP A 1 97 ? -0.856 10.252 0.878 1.00 87.88 97 TRP A CA 1
ATOM 820 C C . TRP A 1 97 ? -0.527 11.077 -0.367 1.00 87.88 97 TRP A C 1
ATOM 822 O O . TRP A 1 97 ? -1.419 11.588 -1.045 1.00 87.88 97 TRP A O 1
ATOM 832 N N . GLN A 1 98 ? 0.757 11.195 -0.680 1.00 85.25 98 GLN A N 1
ATOM 833 C CA . GLN A 1 98 ? 1.216 11.682 -1.977 1.00 85.25 98 GLN A CA 1
ATOM 834 C C . GLN A 1 98 ? 1.715 10.514 -2.818 1.00 85.25 98 GLN A C 1
ATOM 836 O O . GLN A 1 98 ? 2.378 9.619 -2.294 1.00 85.25 98 GLN A O 1
ATOM 841 N N . ASP A 1 99 ? 1.391 10.501 -4.106 1.00 87.62 99 ASP A N 1
ATOM 842 C CA . ASP A 1 99 ? 1.931 9.505 -5.031 1.00 87.62 99 ASP A CA 1
ATOM 843 C C . ASP A 1 99 ? 3.410 9.772 -5.382 1.00 87.62 99 ASP A C 1
ATOM 845 O O . ASP A 1 99 ? 4.056 10.672 -4.836 1.00 87.62 99 ASP A O 1
ATOM 849 N N . LEU A 1 100 ? 3.987 8.954 -6.269 1.00 85.81 100 LEU A N 1
ATOM 850 C CA . LEU A 1 100 ? 5.395 9.083 -6.672 1.00 85.81 100 LEU A CA 1
ATOM 851 C C . LEU A 1 100 ? 5.726 10.404 -7.389 1.00 85.81 100 LEU A C 1
ATOM 853 O O . LEU A 1 100 ? 6.907 10.741 -7.497 1.00 85.81 100 LEU A O 1
ATOM 857 N N . ASP A 1 101 ? 4.708 11.140 -7.837 1.00 87.31 101 ASP A N 1
ATOM 858 C CA . ASP A 1 101 ? 4.806 12.445 -8.494 1.00 87.31 101 ASP A CA 1
ATOM 859 C C . ASP A 1 101 ? 4.404 13.604 -7.556 1.00 87.31 101 ASP A C 1
ATOM 861 O O . ASP A 1 101 ? 4.303 14.755 -7.983 1.00 87.31 101 ASP A O 1
ATOM 865 N N . GLY A 1 102 ? 4.178 13.319 -6.266 1.00 82.50 102 GLY A N 1
ATOM 866 C CA . GLY A 1 102 ? 3.820 14.310 -5.250 1.00 82.50 102 GLY A CA 1
ATOM 867 C C . GLY A 1 102 ? 2.343 14.718 -5.254 1.00 82.50 102 GLY A C 1
ATOM 868 O O . GLY A 1 102 ? 1.960 15.625 -4.513 1.00 82.50 102 GLY A O 1
ATOM 869 N N . GLN A 1 103 ? 1.495 14.074 -6.061 1.00 85.69 103 GLN A N 1
ATOM 870 C CA . GLN A 1 103 ? 0.077 14.418 -6.138 1.00 85.69 103 GLN A CA 1
ATOM 871 C C . GLN A 1 103 ? -0.679 13.840 -4.947 1.00 85.69 103 GLN A C 1
ATOM 873 O O . GLN A 1 103 ? -0.528 12.667 -4.607 1.00 85.69 103 GLN A O 1
ATOM 878 N N . ALA A 1 104 ? -1.537 14.654 -4.332 1.00 85.56 104 ALA A N 1
ATOM 879 C CA . ALA A 1 104 ? -2.366 14.214 -3.220 1.00 85.56 104 ALA A CA 1
ATOM 880 C C . ALA A 1 104 ? -3.388 13.160 -3.679 1.00 85.56 104 ALA A C 1
ATOM 882 O O . ALA A 1 104 ? -4.146 13.364 -4.630 1.00 85.56 104 ALA A O 1
ATOM 883 N N . LYS A 1 105 ? -3.423 12.038 -2.966 1.00 89.31 105 LYS A N 1
ATOM 884 C CA . LYS A 1 105 ? -4.357 10.927 -3.143 1.00 89.31 105 LYS A CA 1
ATOM 885 C C . LYS A 1 105 ? -4.977 10.572 -1.797 1.00 89.31 105 LYS A C 1
ATOM 887 O O . LYS A 1 105 ? -4.440 10.903 -0.741 1.00 89.31 105 LYS A O 1
ATOM 892 N N . GLY A 1 106 ? -6.103 9.874 -1.833 1.00 90.94 106 GLY A N 1
ATOM 893 C CA . GLY A 1 106 ? -6.723 9.361 -0.624 1.00 90.94 106 GLY A CA 1
ATOM 894 C C . GLY A 1 106 ? -7.787 8.318 -0.904 1.00 90.94 106 GLY A C 1
ATOM 895 O O . GLY A 1 106 ? -8.313 8.232 -2.014 1.00 90.94 106 GLY A O 1
ATOM 896 N N . ILE A 1 107 ? -8.103 7.541 0.126 1.00 93.31 107 ILE A N 1
ATOM 897 C CA . ILE A 1 107 ? -9.206 6.584 0.124 1.00 93.31 107 ILE A CA 1
ATOM 898 C C . ILE A 1 107 ? -10.100 6.848 1.336 1.00 93.31 107 ILE A C 1
ATOM 900 O O . ILE A 1 107 ? -9.611 7.068 2.445 1.00 93.31 107 ILE A O 1
ATOM 904 N N . LYS A 1 108 ? -11.419 6.871 1.120 1.00 93.88 108 LYS A N 1
ATOM 905 C CA . LYS A 1 108 ? -12.402 7.059 2.194 1.00 93.88 108 LYS A CA 1
ATOM 906 C C . LYS A 1 108 ? -12.612 5.748 2.930 1.00 93.88 108 LYS A C 1
ATOM 908 O O . LYS A 1 108 ? -12.868 4.741 2.280 1.00 93.88 108 LYS A O 1
ATOM 913 N N . GLY A 1 109 ? -12.539 5.785 4.253 1.00 94.25 109 GLY A N 1
ATOM 914 C CA . GLY A 1 109 ? -12.948 4.664 5.090 1.00 94.25 109 GLY A CA 1
ATOM 915 C C . GLY A 1 109 ? -14.392 4.789 5.553 1.00 94.25 109 GLY A C 1
ATOM 916 O O . GLY A 1 109 ? -15.138 5.660 5.100 1.00 94.25 109 GLY A O 1
ATOM 917 N N . SER A 1 110 ? -14.786 3.895 6.456 1.00 92.19 110 SER A N 1
ATOM 918 C CA . SER A 1 110 ? -16.158 3.849 6.971 1.00 92.19 110 SER A CA 1
ATOM 919 C C . SER A 1 110 ? -16.382 4.766 8.179 1.00 92.19 110 SER A C 1
ATOM 921 O O . SER A 1 110 ? -17.499 5.219 8.410 1.00 92.19 110 SER A O 1
ATOM 923 N N . GLY A 1 111 ? -15.332 5.033 8.964 1.00 90.62 111 GLY A N 1
ATOM 924 C CA . GLY A 1 111 ? -15.402 5.778 10.221 1.00 90.62 111 GLY A CA 1
ATOM 925 C C . GLY A 1 111 ? -16.281 5.134 11.301 1.00 90.62 111 GLY A C 1
ATOM 926 O O . GLY A 1 111 ? -16.620 5.810 12.274 1.00 90.62 111 GLY A O 1
ATOM 927 N N . LEU A 1 112 ? -16.671 3.865 11.142 1.00 91.69 112 LEU A N 1
ATOM 928 C CA . LEU A 1 112 ? -17.552 3.164 12.072 1.00 91.69 112 LEU A CA 1
ATOM 929 C C . LEU A 1 112 ? -16.852 2.965 13.411 1.00 91.69 112 LEU A C 1
ATOM 931 O O . LEU A 1 112 ? -15.703 2.532 13.453 1.00 91.69 112 LEU A O 1
ATOM 935 N N . LEU A 1 113 ? -17.532 3.301 14.505 1.00 88.00 113 LEU A N 1
ATOM 936 C CA . LEU A 1 113 ? -17.012 3.103 15.856 1.00 88.00 113 LEU A CA 1
ATOM 937 C C . LEU A 1 113 ? -16.989 1.607 16.206 1.00 88.00 113 LEU A C 1
ATOM 939 O O . LEU A 1 113 ? -17.877 0.878 15.761 1.00 88.00 113 LEU A O 1
ATOM 943 N N . PRO A 1 114 ? -16.007 1.148 17.002 1.00 84.62 114 PRO A N 1
ATOM 944 C CA . PRO A 1 114 ? -15.952 -0.244 17.409 1.00 84.62 114 PRO A CA 1
ATOM 945 C C . PRO A 1 114 ? -17.040 -0.539 18.433 1.00 84.62 114 PRO A C 1
ATOM 947 O O . PRO A 1 114 ? -17.391 0.312 19.260 1.00 84.62 114 PRO A O 1
ATOM 950 N N . GLU A 1 115 ? -17.502 -1.781 18.445 1.00 85.69 115 GLU A N 1
ATOM 951 C CA . GLU A 1 115 ? -18.238 -2.308 19.583 1.00 85.69 115 GLU A CA 1
ATOM 952 C C . GLU A 1 115 ? -17.306 -2.507 20.790 1.00 85.69 115 GLU A C 1
ATOM 954 O O . GLU A 1 115 ? -16.072 -2.504 20.699 1.00 85.69 115 GLU A O 1
ATOM 959 N N . ARG A 1 116 ? -17.896 -2.657 21.978 1.00 81.25 116 ARG A N 1
ATOM 960 C CA . ARG A 1 116 ? -17.123 -2.870 23.203 1.00 81.25 116 ARG A CA 1
ATOM 961 C C . ARG A 1 116 ? -16.365 -4.199 23.116 1.00 81.25 116 ARG A C 1
ATOM 963 O O . ARG A 1 116 ? -16.969 -5.232 22.859 1.00 81.25 116 ARG A O 1
ATOM 970 N N . ASP A 1 117 ? -15.062 -4.155 23.393 1.00 81.44 117 ASP A N 1
ATOM 971 C CA . ASP A 1 117 ? -14.147 -5.308 23.361 1.00 81.44 117 ASP A CA 1
ATOM 972 C C . ASP A 1 117 ? -14.019 -5.987 21.976 1.00 81.44 117 ASP A C 1
ATOM 974 O O . ASP A 1 117 ? -13.477 -7.091 21.871 1.00 81.44 117 ASP A O 1
ATOM 978 N N . GLU A 1 118 ? -14.457 -5.307 20.907 1.00 87.56 118 GLU A N 1
ATOM 979 C CA . GLU A 1 118 ? -14.275 -5.752 19.524 1.00 87.56 118 GLU A CA 1
ATOM 980 C C . GLU A 1 118 ? -12.781 -5.829 19.170 1.00 87.56 118 GLU A C 1
ATOM 982 O O . GLU A 1 118 ? -11.968 -4.987 19.569 1.00 87.56 118 GLU A O 1
ATOM 987 N N . LYS A 1 119 ? -12.413 -6.856 18.402 1.00 88.06 119 LYS A N 1
ATOM 988 C CA . LYS A 1 119 ? -11.053 -7.068 17.905 1.00 88.06 119 LYS A CA 1
ATOM 989 C C . LYS A 1 119 ? -11.040 -6.991 16.392 1.00 88.06 119 LYS A C 1
ATOM 991 O O . LYS A 1 119 ? -11.974 -7.466 15.749 1.00 88.06 119 LYS A O 1
ATOM 996 N N . ALA A 1 120 ? -9.956 -6.450 15.846 1.00 90.56 120 ALA A N 1
ATOM 997 C CA . ALA A 1 120 ? -9.759 -6.467 14.407 1.00 90.56 120 ALA A CA 1
ATOM 998 C C . ALA A 1 120 ? -9.632 -7.929 13.956 1.00 90.56 120 ALA A C 1
ATOM 1000 O O . ALA A 1 120 ? -8.871 -8.684 14.578 1.00 90.56 120 ALA A O 1
ATOM 1001 N N . PRO A 1 121 ? -10.356 -8.359 12.910 1.00 90.94 121 PRO A N 1
ATOM 1002 C CA . PRO A 1 121 ? -10.131 -9.679 12.356 1.00 90.94 121 PRO A CA 1
ATOM 1003 C C . PRO A 1 121 ? -8.703 -9.739 11.808 1.00 90.94 121 PRO A C 1
ATOM 1005 O O . PRO A 1 121 ? -8.161 -8.755 11.294 1.00 90.94 121 PRO A O 1
ATOM 1008 N N . LYS A 1 122 ? -8.066 -10.898 11.979 1.00 91.00 122 LYS A N 1
ATOM 1009 C CA . LYS A 1 122 ? -6.668 -11.073 11.599 1.00 91.00 122 LYS A CA 1
ATOM 1010 C C . LYS A 1 122 ? -6.553 -11.097 10.076 1.00 91.00 122 LYS A C 1
ATOM 1012 O O . LYS A 1 122 ? -7.304 -11.809 9.416 1.00 91.00 122 LYS A O 1
ATOM 1017 N N . ILE A 1 123 ? -5.608 -10.338 9.530 1.00 94.00 123 ILE A N 1
ATOM 1018 C CA . ILE A 1 123 ? -5.326 -10.355 8.093 1.00 94.00 123 ILE A CA 1
ATOM 1019 C C . ILE A 1 123 ? -4.427 -11.561 7.811 1.00 94.00 123 ILE A C 1
ATOM 1021 O O . ILE A 1 123 ? -3.286 -11.615 8.271 1.00 94.00 123 ILE A O 1
ATOM 1025 N N . GLU A 1 124 ? -4.946 -12.532 7.068 1.00 94.38 124 GLU A N 1
ATOM 1026 C CA . GLU A 1 124 ? -4.193 -13.697 6.602 1.00 94.38 124 GLU A CA 1
ATOM 1027 C C . GLU A 1 124 ? -3.846 -13.538 5.124 1.00 94.38 124 GLU A C 1
ATOM 1029 O O . GLU A 1 124 ? -4.734 -13.537 4.281 1.00 94.38 124 GLU A O 1
ATOM 1034 N N . LEU A 1 125 ? -2.562 -13.375 4.814 1.00 94.25 125 LEU A N 1
ATOM 1035 C CA . LEU A 1 125 ? -2.059 -13.274 3.453 1.00 94.25 125 LEU A CA 1
ATOM 1036 C C . LEU A 1 125 ? -1.839 -14.669 2.869 1.00 94.25 125 LEU A C 1
ATOM 1038 O O . LEU A 1 125 ? -1.119 -15.483 3.445 1.00 94.25 125 LEU A O 1
ATOM 1042 N N . SER A 1 126 ? -2.393 -14.903 1.685 1.00 94.12 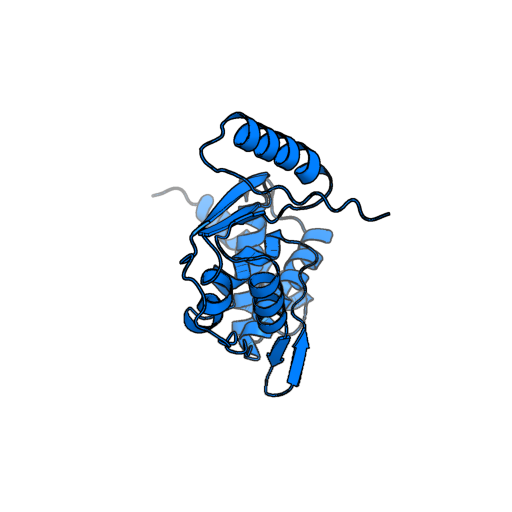126 SER A N 1
ATOM 1043 C CA . SER A 1 126 ? -2.013 -16.057 0.864 1.00 94.12 126 SER A CA 1
ATOM 1044 C C . SER A 1 126 ? -0.607 -15.887 0.282 1.00 94.12 126 SER A C 1
ATOM 1046 O O . SER A 1 126 ? -0.118 -14.762 0.128 1.00 94.12 126 SER A O 1
ATOM 1048 N N . ASP A 1 127 ? 0.007 -16.993 -0.144 1.00 92.56 127 ASP A N 1
ATOM 1049 C CA . ASP A 1 127 ? 1.296 -16.980 -0.853 1.00 92.56 127 ASP A CA 1
ATOM 1050 C C . ASP A 1 127 ? 1.294 -16.011 -2.039 1.00 92.56 127 ASP A C 1
ATOM 1052 O O . ASP A 1 127 ? 2.199 -15.194 -2.188 1.00 92.56 127 ASP A O 1
ATOM 1056 N N . ARG A 1 128 ? 0.210 -15.996 -2.821 1.00 92.69 128 ARG A N 1
ATOM 1057 C CA . ARG A 1 128 ? 0.063 -15.077 -3.955 1.00 92.69 128 ARG A CA 1
ATOM 1058 C C . ARG A 1 128 ? 0.069 -13.604 -3.532 1.00 92.69 128 ARG A C 1
ATOM 1060 O O . ARG A 1 128 ? 0.628 -12.758 -4.225 1.00 92.69 128 ARG A O 1
ATOM 1067 N N . GLN A 1 129 ? -0.568 -13.269 -2.411 1.00 94.19 129 GLN A N 1
ATOM 1068 C CA . GLN A 1 129 ? -0.577 -11.894 -1.899 1.00 94.19 129 GLN A CA 1
ATOM 1069 C C . GLN A 1 129 ? 0.804 -11.481 -1.391 1.00 94.19 129 GLN A C 1
ATOM 1071 O O . GLN A 1 129 ? 1.209 -10.331 -1.573 1.00 94.19 129 GLN A O 1
ATOM 1076 N N . LEU A 1 130 ? 1.548 -12.424 -0.808 1.00 91.69 130 LEU A N 1
ATOM 1077 C CA . LEU A 1 130 ? 2.939 -12.207 -0.434 1.00 91.69 130 LEU A CA 1
ATOM 1078 C C . LEU A 1 130 ? 3.831 -12.007 -1.671 1.00 91.69 130 LEU A C 1
ATOM 1080 O O . LEU A 1 130 ? 4.629 -11.075 -1.696 1.00 91.69 130 LEU A O 1
ATOM 1084 N N . GLU A 1 131 ? 3.657 -12.798 -2.728 1.00 92.38 131 GLU A N 1
ATOM 1085 C CA . GLU A 1 131 ? 4.373 -12.615 -3.998 1.00 92.38 131 GLU A CA 1
ATOM 1086 C C . GLU A 1 131 ? 4.079 -11.245 -4.631 1.00 92.38 131 GLU A C 1
ATOM 1088 O O . GLU A 1 131 ? 4.987 -10.553 -5.096 1.00 92.38 131 GLU A O 1
ATOM 1093 N N . HIS A 1 132 ? 2.819 -10.798 -4.597 1.00 93.62 132 HIS A N 1
ATOM 1094 C CA . HIS A 1 132 ? 2.434 -9.459 -5.050 1.00 93.62 132 HIS A CA 1
ATOM 1095 C C . HIS A 1 132 ? 3.090 -8.344 -4.214 1.00 93.62 132 HIS A C 1
ATOM 1097 O O . HIS A 1 132 ? 3.385 -7.278 -4.758 1.00 93.62 132 HIS A O 1
ATOM 1103 N N . LEU A 1 133 ? 3.323 -8.560 -2.914 1.00 91.31 133 LEU A N 1
ATOM 1104 C CA . LEU A 1 133 ? 4.107 -7.645 -2.075 1.00 91.31 133 LEU A CA 1
ATOM 1105 C C . LEU A 1 133 ? 5.588 -7.653 -2.475 1.00 91.31 133 LEU A C 1
ATOM 1107 O O . LEU A 1 133 ? 6.195 -6.588 -2.555 1.00 91.31 133 LEU A O 1
ATOM 1111 N N . MET A 1 134 ? 6.161 -8.822 -2.769 1.00 91.12 134 MET A N 1
ATOM 1112 C CA . MET A 1 134 ? 7.560 -8.950 -3.198 1.00 91.12 134 MET A CA 1
ATOM 1113 C C . MET A 1 134 ? 7.827 -8.252 -4.537 1.00 91.12 134 MET A C 1
ATOM 1115 O O . MET A 1 134 ? 8.852 -7.589 -4.677 1.00 91.12 134 MET A O 1
ATOM 1119 N N . CYS A 1 135 ? 6.859 -8.267 -5.461 1.00 93.88 135 CYS A N 1
ATOM 1120 C CA . CYS A 1 135 ? 6.948 -7.546 -6.738 1.00 93.88 135 CYS A CA 1
ATOM 1121 C C . CYS A 1 135 ? 7.242 -6.043 -6.568 1.00 93.88 135 CYS A C 1
ATOM 1123 O O . CYS A 1 135 ? 7.786 -5.411 -7.467 1.00 93.88 135 CYS A O 1
ATOM 1125 N N . ILE A 1 136 ? 6.892 -5.443 -5.428 1.00 92.25 136 ILE A N 1
ATOM 1126 C CA . ILE A 1 136 ? 7.210 -4.041 -5.126 1.00 92.25 136 ILE A CA 1
ATOM 1127 C C . ILE A 1 136 ? 8.722 -3.856 -4.992 1.00 92.25 136 ILE A C 1
ATOM 1129 O O . ILE A 1 136 ? 9.283 -2.914 -5.552 1.00 92.25 136 ILE A O 1
ATOM 1133 N N . SER A 1 137 ? 9.376 -4.751 -4.251 1.00 90.12 137 SER A N 1
ATOM 1134 C CA . SER A 1 137 ? 10.827 -4.755 -4.094 1.00 90.12 137 SER A CA 1
ATOM 1135 C C . SER A 1 137 ? 11.516 -4.991 -5.433 1.00 90.12 137 SER A C 1
ATOM 1137 O O . SER A 1 137 ? 12.448 -4.253 -5.744 1.00 90.12 137 SER A O 1
ATOM 1139 N N . ASP A 1 138 ? 11.002 -5.911 -6.252 1.00 92.88 138 ASP A N 1
ATOM 1140 C CA . ASP A 1 138 ? 11.534 -6.179 -7.594 1.00 92.88 138 ASP A CA 1
ATOM 1141 C C . ASP A 1 138 ? 11.514 -4.916 -8.463 1.00 92.88 138 ASP A C 1
ATOM 1143 O O . ASP A 1 138 ? 12.511 -4.570 -9.089 1.00 92.88 138 ASP A O 1
ATOM 1147 N N . VAL A 1 139 ? 10.410 -4.158 -8.455 1.00 93.44 139 VAL A N 1
ATOM 1148 C CA . VAL A 1 139 ? 10.318 -2.892 -9.201 1.00 93.44 139 VAL A CA 1
ATOM 1149 C C . VAL A 1 139 ? 11.317 -1.859 -8.685 1.00 93.44 139 VAL A C 1
ATOM 1151 O O . VAL A 1 139 ? 11.931 -1.154 -9.484 1.00 93.44 139 VAL A O 1
ATOM 1154 N N . ILE A 1 140 ? 11.490 -1.748 -7.365 1.00 90.56 140 ILE A N 1
ATOM 1155 C CA . ILE A 1 140 ? 12.453 -0.809 -6.768 1.00 90.56 140 ILE A CA 1
ATOM 1156 C C . ILE A 1 140 ? 13.883 -1.169 -7.188 1.00 90.56 140 ILE A C 1
ATOM 1158 O O . ILE A 1 140 ? 14.654 -0.278 -7.547 1.00 90.56 140 ILE A O 1
ATOM 1162 N N . VAL A 1 141 ? 14.230 -2.458 -7.164 1.00 92.06 141 VAL A N 1
ATOM 1163 C CA . VAL A 1 141 ? 15.545 -2.953 -7.586 1.00 92.06 141 VAL A CA 1
ATOM 1164 C C . VAL A 1 141 ? 15.747 -2.711 -9.079 1.00 92.06 141 VAL A C 1
ATOM 1166 O O . VAL A 1 141 ? 16.743 -2.082 -9.440 1.00 92.06 141 VAL A O 1
ATOM 1169 N N . MET A 1 142 ? 14.788 -3.093 -9.924 1.00 92.94 142 MET A N 1
ATOM 1170 C CA . MET A 1 142 ? 14.842 -2.891 -11.374 1.00 92.94 142 MET A CA 1
ATOM 1171 C C . MET A 1 142 ? 15.051 -1.410 -11.721 1.00 92.94 142 MET A C 1
ATOM 1173 O O . MET A 1 142 ? 15.991 -1.051 -12.426 1.00 92.94 142 MET A O 1
ATOM 1177 N N . LEU A 1 143 ? 14.229 -0.510 -11.171 1.00 92.06 143 LEU A N 1
ATOM 1178 C CA . LEU A 1 143 ? 14.306 0.930 -11.457 1.00 92.06 143 LEU A CA 1
ATOM 1179 C C . LEU A 1 143 ? 15.554 1.616 -10.877 1.00 92.06 143 LEU A C 1
ATOM 1181 O O . LEU A 1 143 ? 15.815 2.775 -11.200 1.00 92.06 143 LEU A O 1
ATOM 1185 N N . SER A 1 144 ? 16.331 0.936 -10.028 1.00 92.12 144 SER A N 1
ATOM 1186 C CA . SER A 1 144 ? 17.609 1.466 -9.539 1.00 92.12 144 SER A CA 1
ATOM 1187 C C . SER A 1 144 ? 18.737 1.371 -10.573 1.00 92.12 144 SER A C 1
ATOM 1189 O O . SER A 1 144 ? 19.718 2.106 -10.459 1.00 92.12 144 SER A O 1
ATOM 1191 N N . HIS A 1 145 ? 18.601 0.499 -11.579 1.00 92.00 145 HIS A N 1
ATOM 1192 C CA . HIS A 1 145 ? 19.649 0.240 -12.570 1.00 92.00 145 HIS A CA 1
ATOM 1193 C C . HIS A 1 145 ? 19.149 0.174 -14.026 1.00 92.00 145 HIS A C 1
ATOM 1195 O O . HIS A 1 145 ? 19.960 0.265 -14.947 1.00 92.00 145 HIS A O 1
ATOM 1201 N N . CYS A 1 146 ? 17.835 0.096 -14.247 1.00 88.62 146 CYS A N 1
ATOM 1202 C CA . CYS A 1 146 ? 17.195 0.121 -15.560 1.00 88.62 146 CYS A CA 1
ATOM 1203 C C . CYS A 1 146 ? 16.280 1.346 -15.709 1.00 88.62 146 CYS A C 1
ATOM 1205 O O . CYS A 1 146 ? 15.588 1.747 -14.773 1.00 88.62 146 CYS A O 1
ATOM 1207 N N . ALA A 1 147 ? 16.234 1.916 -16.915 1.00 88.44 147 ALA A N 1
ATOM 1208 C CA . ALA A 1 147 ? 15.356 3.033 -17.253 1.00 88.44 147 ALA A CA 1
ATOM 1209 C C . ALA A 1 147 ? 14.561 2.728 -18.533 1.00 88.44 147 ALA A C 1
ATOM 1211 O O . ALA A 1 147 ? 15.123 2.158 -19.474 1.00 88.44 147 ALA A O 1
ATOM 1212 N N . PRO A 1 148 ? 13.274 3.110 -18.597 1.00 89.56 148 PRO A N 1
ATOM 1213 C CA . PRO A 1 148 ? 12.486 2.963 -19.813 1.00 89.56 148 PRO A CA 1
ATOM 1214 C C . PRO A 1 148 ? 12.983 3.915 -20.917 1.00 89.56 148 PRO A C 1
ATOM 1216 O O . PRO A 1 148 ? 13.661 4.907 -20.622 1.00 89.56 148 PRO A O 1
ATOM 1219 N N . PRO A 1 149 ? 12.611 3.672 -22.188 1.00 87.38 149 PRO A N 1
ATOM 1220 C CA . PRO A 1 149 ? 12.837 4.626 -23.269 1.00 87.38 149 PRO A CA 1
ATOM 1221 C C . PRO A 1 149 ? 12.315 6.032 -22.933 1.00 87.38 149 PRO A C 1
ATOM 1223 O O . PRO A 1 149 ? 11.274 6.198 -22.291 1.00 87.38 149 PRO A O 1
ATOM 1226 N N . ALA A 1 150 ? 13.041 7.059 -23.382 1.00 86.25 150 ALA A N 1
ATOM 1227 C CA . ALA A 1 150 ? 12.689 8.450 -23.113 1.00 86.25 1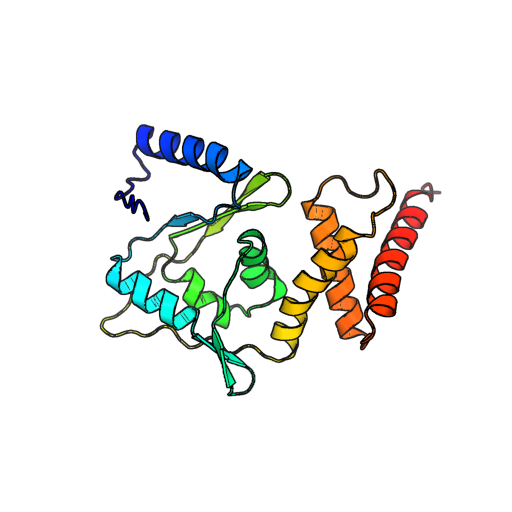50 ALA A CA 1
ATOM 1228 C C . ALA A 1 150 ? 11.299 8.798 -23.670 1.00 86.25 150 ALA A C 1
ATOM 1230 O O . ALA A 1 150 ? 10.970 8.441 -24.798 1.00 86.25 150 ALA A O 1
ATOM 1231 N N . GLY A 1 151 ? 10.497 9.512 -22.876 1.00 85.06 151 GLY A N 1
ATOM 1232 C CA . GLY A 1 151 ? 9.146 9.932 -23.262 1.00 85.06 151 GLY A CA 1
ATOM 1233 C C . GLY A 1 151 ? 8.099 8.814 -23.273 1.00 85.06 151 GLY A C 1
ATOM 1234 O O . GLY A 1 151 ? 6.963 9.074 -23.644 1.00 85.06 151 GLY A O 1
ATOM 1235 N N . MET A 1 152 ? 8.448 7.588 -22.865 1.00 88.06 152 MET A N 1
ATOM 1236 C CA . MET A 1 152 ? 7.489 6.481 -22.809 1.00 88.06 152 MET A CA 1
ATOM 1237 C C . MET A 1 152 ? 6.445 6.648 -21.693 1.00 88.06 152 MET A C 1
ATOM 1239 O O . MET A 1 152 ? 5.306 6.215 -21.839 1.00 88.06 152 MET A O 1
ATOM 1243 N N . PHE A 1 153 ? 6.843 7.244 -20.570 1.00 90.94 153 PHE A N 1
ATOM 1244 C CA . PHE A 1 153 ? 5.984 7.450 -19.410 1.00 90.94 153 PHE A CA 1
ATOM 1245 C C . PHE A 1 153 ? 5.933 8.932 -19.058 1.00 90.94 153 PHE A C 1
ATOM 1247 O O . PHE A 1 153 ? 6.976 9.578 -18.943 1.00 90.94 153 PHE A O 1
ATOM 1254 N N . ASP A 1 154 ? 4.726 9.438 -18.820 1.00 90.81 154 ASP A N 1
ATOM 1255 C CA . ASP A 1 154 ? 4.488 10.847 -18.487 1.00 90.81 154 ASP A CA 1
ATOM 1256 C C . ASP A 1 154 ? 4.756 11.163 -17.007 1.00 90.81 154 ASP A C 1
ATOM 1258 O O . ASP A 1 154 ? 4.774 12.325 -16.600 1.00 90.81 154 ASP A O 1
ATOM 1262 N N . SER A 1 155 ? 4.926 10.132 -16.171 1.00 91.75 155 SER A N 1
ATOM 1263 C CA . SER A 1 155 ? 5.063 10.290 -14.722 1.00 91.75 155 SER A CA 1
ATOM 1264 C C . SER A 1 155 ? 5.782 9.109 -14.060 1.00 91.75 155 SER A C 1
ATOM 1266 O O . SER A 1 155 ? 5.762 7.982 -14.568 1.00 91.75 155 SER A O 1
ATOM 1268 N N . ARG A 1 156 ? 6.368 9.333 -12.878 1.00 91.12 156 ARG A N 1
ATOM 1269 C CA . ARG A 1 156 ? 7.005 8.277 -12.071 1.00 91.12 156 ARG A CA 1
ATOM 1270 C C . ARG A 1 156 ? 5.984 7.260 -11.576 1.00 91.12 156 ARG A C 1
ATOM 1272 O O . ARG A 1 156 ? 6.299 6.074 -11.498 1.00 91.12 156 ARG A O 1
ATOM 1279 N N . GLN A 1 157 ? 4.772 7.711 -11.257 1.00 91.00 157 GLN A N 1
ATOM 1280 C CA . GLN A 1 157 ? 3.678 6.838 -10.854 1.00 91.00 157 GLN A CA 1
ATOM 1281 C C . GLN A 1 157 ? 3.267 5.892 -11.986 1.00 91.00 157 GLN A C 1
ATOM 1283 O O . GLN A 1 157 ? 3.103 4.700 -11.736 1.00 91.00 157 GLN A O 1
ATOM 1288 N N . SER A 1 158 ? 3.146 6.391 -13.221 1.00 92.44 158 SER A N 1
ATOM 1289 C CA . SER A 1 158 ? 2.789 5.554 -14.376 1.00 92.44 158 SER A CA 1
ATOM 1290 C C . SER A 1 158 ? 3.864 4.509 -14.692 1.00 92.44 158 SER A C 1
ATOM 1292 O O . SER A 1 158 ? 3.530 3.336 -14.867 1.00 92.44 158 SER A O 1
ATOM 1294 N N . LEU A 1 159 ? 5.146 4.897 -14.647 1.00 93.81 159 LEU A N 1
ATOM 1295 C CA . LEU A 1 159 ? 6.278 3.977 -14.778 1.00 93.81 159 LEU A CA 1
ATOM 1296 C C . LEU A 1 159 ? 6.230 2.878 -13.711 1.00 93.81 159 LEU A C 1
ATOM 1298 O O . LEU A 1 159 ? 6.243 1.694 -14.040 1.00 93.81 159 LEU A O 1
ATOM 1302 N N . PHE A 1 160 ? 6.127 3.255 -12.434 1.00 93.00 160 PHE A N 1
ATOM 1303 C CA . PHE A 1 160 ? 6.077 2.288 -11.339 1.00 93.00 160 PHE A CA 1
ATOM 1304 C C . PHE A 1 160 ? 4.893 1.328 -11.484 1.00 93.00 160 PHE A C 1
ATOM 1306 O O . PHE A 1 160 ? 5.066 0.117 -11.365 1.00 93.00 160 PHE A O 1
ATOM 1313 N N . SER A 1 161 ? 3.698 1.850 -11.776 1.00 92.56 161 SER A N 1
ATOM 1314 C CA . SER A 1 161 ? 2.502 1.031 -11.971 1.00 92.56 161 SER A CA 1
ATOM 1315 C C . SER A 1 161 ? 2.669 0.047 -13.131 1.00 92.56 161 SER A C 1
ATOM 1317 O O . SER A 1 161 ? 2.307 -1.118 -12.980 1.00 92.56 161 SER A O 1
ATOM 1319 N N . ALA A 1 162 ? 3.262 0.465 -14.252 1.00 93.56 162 ALA A N 1
ATOM 1320 C CA . ALA A 1 162 ? 3.522 -0.420 -15.385 1.00 93.56 162 ALA A CA 1
ATOM 1321 C C . ALA A 1 162 ? 4.532 -1.528 -15.042 1.00 93.56 162 ALA A C 1
ATOM 1323 O O . ALA A 1 162 ? 4.277 -2.698 -15.334 1.00 93.56 162 ALA A O 1
ATOM 1324 N N . CYS A 1 163 ? 5.639 -1.190 -14.372 1.00 94.88 163 CYS A N 1
ATOM 1325 C CA . CYS A 1 163 ? 6.618 -2.179 -13.918 1.00 94.88 163 CYS A CA 1
ATOM 1326 C C . CYS A 1 163 ? 6.006 -3.168 -12.927 1.00 94.88 163 CYS A C 1
ATOM 1328 O O . CYS A 1 163 ? 6.193 -4.372 -13.070 1.00 94.88 163 CYS A O 1
ATOM 1330 N N . TYR A 1 164 ? 5.235 -2.672 -11.958 1.00 94.75 164 TYR A N 1
ATOM 1331 C CA . TYR A 1 164 ? 4.574 -3.500 -10.953 1.00 94.75 164 TYR A CA 1
ATOM 1332 C C . TYR A 1 164 ? 3.628 -4.516 -11.592 1.00 94.75 164 TYR A C 1
ATOM 1334 O O . TYR A 1 164 ? 3.731 -5.711 -11.322 1.00 94.75 164 TYR A O 1
ATOM 1342 N N . GLN A 1 165 ? 2.773 -4.070 -12.516 1.00 94.19 165 GLN A N 1
ATOM 1343 C CA . GLN A 1 165 ? 1.909 -4.969 -13.288 1.00 94.19 165 GLN A CA 1
ATOM 1344 C C . GLN A 1 165 ? 2.711 -5.965 -14.130 1.00 94.19 165 GLN A C 1
ATOM 1346 O O . GLN A 1 165 ? 2.327 -7.126 -14.272 1.00 94.19 165 GLN A O 1
ATOM 1351 N N . GLY A 1 166 ? 3.841 -5.526 -14.684 1.00 95.06 166 GLY A N 1
ATOM 1352 C CA . GLY A 1 166 ? 4.782 -6.384 -15.390 1.00 95.06 166 GLY A CA 1
ATOM 1353 C C . GLY A 1 166 ? 5.330 -7.513 -14.513 1.00 95.06 166 GLY A C 1
ATOM 1354 O O . GLY A 1 166 ? 5.278 -8.667 -14.937 1.00 95.06 166 GLY A O 1
ATOM 1355 N N . MET A 1 167 ? 5.780 -7.199 -13.295 1.00 95.56 167 MET A N 1
ATOM 1356 C CA . MET A 1 167 ? 6.319 -8.167 -12.328 1.00 95.56 167 MET A CA 1
ATOM 1357 C C . MET A 1 167 ? 5.250 -9.131 -11.804 1.00 95.56 167 MET A C 1
ATOM 1359 O O . MET A 1 167 ? 5.481 -10.340 -11.722 1.00 95.56 167 MET A O 1
ATOM 1363 N N . VAL A 1 168 ? 4.045 -8.628 -11.522 1.00 94.75 168 VAL A N 1
ATOM 1364 C CA . VAL A 1 168 ? 2.894 -9.463 -11.142 1.00 94.75 168 VAL A CA 1
ATOM 1365 C C . VAL A 1 168 ? 2.546 -10.443 -12.265 1.00 94.75 168 VAL A C 1
ATOM 1367 O O . VAL A 1 168 ? 2.355 -11.635 -12.023 1.00 94.75 168 VAL A O 1
ATOM 1370 N N . GLU A 1 169 ? 2.523 -9.980 -13.516 1.00 94.94 169 GLU A N 1
ATOM 1371 C CA . GLU A 1 169 ? 2.274 -10.853 -14.661 1.00 94.94 169 GLU A CA 1
ATOM 1372 C C . GLU A 1 169 ? 3.405 -11.870 -14.865 1.00 94.94 169 GLU A C 1
ATOM 1374 O O . GLU A 1 169 ? 3.121 -13.040 -15.102 1.00 94.94 169 GLU A O 1
ATOM 1379 N N . ALA A 1 170 ? 4.673 -11.468 -14.729 1.00 94.69 170 ALA A N 1
ATOM 1380 C CA . ALA A 1 170 ? 5.814 -12.382 -14.804 1.00 94.69 170 ALA A CA 1
ATOM 1381 C C . ALA A 1 170 ? 5.704 -13.506 -13.759 1.00 94.69 170 ALA A C 1
ATOM 1383 O O . ALA A 1 170 ? 5.905 -14.680 -14.075 1.00 94.69 170 ALA A O 1
ATOM 1384 N N . THR A 1 171 ? 5.293 -13.152 -12.538 1.00 93.44 171 THR A N 1
ATOM 1385 C CA . THR A 1 171 ? 5.028 -14.102 -11.447 1.00 93.44 171 THR A CA 1
ATOM 1386 C C . THR A 1 171 ? 3.924 -15.081 -11.833 1.00 93.44 171 THR A C 1
ATOM 1388 O O . THR A 1 171 ? 4.093 -16.291 -11.709 1.00 93.44 171 THR A O 1
ATOM 1391 N N . ARG A 1 172 ? 2.821 -14.581 -12.402 1.00 91.94 172 ARG A N 1
ATOM 1392 C CA . ARG A 1 172 ? 1.705 -15.412 -12.878 1.00 91.94 172 ARG A CA 1
ATOM 1393 C C . ARG A 1 172 ? 2.108 -16.381 -13.997 1.00 91.94 172 ARG A C 1
ATOM 1395 O O . ARG A 1 172 ? 1.514 -17.449 -14.113 1.00 91.94 172 ARG A O 1
ATOM 1402 N N . GLN A 1 173 ? 3.104 -16.020 -14.806 1.00 92.50 173 GLN A N 1
ATOM 1403 C CA . GLN A 1 173 ? 3.686 -16.878 -15.847 1.00 92.50 173 GLN A CA 1
ATOM 1404 C C . GLN A 1 173 ? 4.725 -17.875 -15.301 1.00 92.50 173 GLN A C 1
ATOM 1406 O O . GLN A 1 173 ? 5.297 -18.644 -16.072 1.00 92.50 173 GLN A O 1
ATOM 1411 N N . GLY A 1 174 ? 4.984 -17.879 -13.989 1.00 91.44 174 GLY A N 1
ATOM 1412 C CA . GLY A 1 174 ? 5.959 -18.765 -13.356 1.00 91.44 174 GLY A CA 1
ATOM 1413 C C . GLY A 1 174 ? 7.414 -18.371 -13.618 1.00 91.44 174 GLY A C 1
ATOM 1414 O O . GLY A 1 174 ? 8.301 -19.218 -13.515 1.00 91.44 174 GLY A O 1
ATOM 1415 N N . LEU A 1 175 ? 7.685 -17.110 -13.975 1.00 91.69 175 LEU A N 1
ATOM 1416 C CA . LEU A 1 175 ? 9.053 -16.611 -14.114 1.00 91.69 175 LEU A CA 1
ATOM 1417 C C . LEU A 1 175 ? 9.658 -16.385 -12.722 1.00 91.69 175 LEU A C 1
ATOM 1419 O O . LEU A 1 175 ? 9.244 -15.486 -11.985 1.00 91.69 175 LEU A O 1
ATOM 1423 N N . LEU A 1 176 ? 10.638 -17.225 -12.377 1.00 81.19 176 LEU A N 1
ATOM 1424 C CA . LEU A 1 176 ? 11.268 -17.249 -11.052 1.00 81.19 176 LEU A CA 1
ATOM 1425 C C . LEU A 1 176 ? 12.593 -16.483 -10.978 1.00 81.19 176 LEU A C 1
ATOM 1427 O O . LEU A 1 176 ? 12.971 -16.053 -9.899 1.00 81.19 176 LEU A O 1
ATOM 1431 N N . LEU A 1 177 ? 13.317 -16.357 -12.094 1.00 88.25 177 LEU A N 1
ATOM 1432 C CA . LEU A 1 177 ? 14.629 -15.706 -12.125 1.00 88.25 177 LEU A CA 1
ATOM 1433 C C . LEU A 1 177 ? 14.477 -14.201 -12.349 1.00 88.25 177 LEU A C 1
ATOM 1435 O O . LEU A 1 177 ? 13.761 -13.806 -13.271 1.00 88.25 177 LEU A O 1
ATOM 1439 N N . ASP A 1 178 ? 15.195 -13.401 -11.562 1.00 87.69 178 ASP A N 1
ATOM 1440 C CA . ASP A 1 178 ? 15.145 -11.933 -11.595 1.00 87.69 178 ASP A CA 1
ATOM 1441 C C . ASP A 1 178 ? 15.375 -11.389 -13.014 1.00 87.69 178 ASP A C 1
ATOM 1443 O O . ASP A 1 178 ? 14.493 -10.724 -13.556 1.00 87.69 178 ASP A O 1
ATOM 1447 N N . ASP A 1 179 ? 16.458 -11.803 -13.683 1.00 89.75 179 ASP A N 1
ATOM 1448 C CA . ASP A 1 179 ? 16.773 -11.393 -15.062 1.00 89.75 179 ASP A CA 1
ATOM 1449 C C . ASP A 1 179 ? 15.623 -11.689 -16.044 1.00 89.75 179 ASP A C 1
ATOM 1451 O O . ASP A 1 179 ? 15.283 -10.879 -16.905 1.00 89.75 179 ASP A O 1
ATOM 1455 N N . ALA A 1 180 ? 14.972 -12.850 -15.905 1.00 91.75 180 ALA A N 1
ATOM 1456 C CA . ALA A 1 180 ? 13.880 -13.251 -16.792 1.00 91.75 180 ALA A CA 1
ATOM 1457 C C . ALA A 1 180 ? 12.603 -12.429 -16.549 1.00 91.75 180 ALA A C 1
ATOM 1459 O O . ALA A 1 180 ? 11.841 -12.169 -17.487 1.00 91.75 180 ALA A O 1
ATOM 1460 N N . ARG A 1 181 ? 12.358 -12.031 -15.296 1.00 93.50 181 ARG A N 1
ATOM 1461 C CA . ARG A 1 181 ? 11.244 -11.157 -14.911 1.00 93.50 181 ARG A CA 1
ATOM 1462 C C . ARG A 1 181 ? 11.489 -9.735 -15.414 1.00 93.50 181 ARG A C 1
ATOM 1464 O O . ARG A 1 181 ? 10.586 -9.144 -16.000 1.00 93.50 181 ARG A O 1
ATOM 1471 N N . GLU A 1 182 ? 12.703 -9.212 -15.276 1.00 93.81 182 GLU A N 1
ATOM 1472 C CA . GLU A 1 182 ? 13.068 -7.893 -15.802 1.00 93.81 182 GLU A CA 1
ATOM 1473 C C . GLU A 1 182 ? 12.976 -7.844 -17.331 1.00 93.81 182 GLU A C 1
ATOM 1475 O O . GLU A 1 182 ? 12.328 -6.950 -17.882 1.00 93.81 182 GLU A O 1
ATOM 1480 N N . ASP A 1 183 ? 13.513 -8.852 -18.026 1.00 92.44 183 ASP A N 1
ATOM 1481 C CA . ASP A 1 183 ? 13.385 -9.005 -19.479 1.00 92.44 183 ASP A CA 1
ATOM 1482 C C . ASP A 1 183 ? 11.924 -9.013 -19.937 1.00 92.44 183 ASP A C 1
ATOM 1484 O O . ASP A 1 183 ? 11.586 -8.466 -20.992 1.00 92.44 183 ASP A O 1
ATOM 1488 N N . TRP A 1 184 ? 11.037 -9.640 -19.160 1.00 93.69 184 TRP A N 1
ATOM 1489 C CA . TRP A 1 184 ? 9.603 -9.643 -19.432 1.00 93.69 184 TRP A CA 1
ATOM 1490 C C . TRP A 1 184 ? 9.009 -8.233 -19.369 1.00 93.69 184 TRP A C 1
ATOM 1492 O O . TRP A 1 184 ? 8.278 -7.831 -20.282 1.00 93.69 184 TRP A O 1
ATOM 1502 N N . VAL A 1 185 ? 9.348 -7.459 -18.335 1.00 93.50 185 VAL A N 1
ATOM 1503 C CA . VAL A 1 185 ? 8.902 -6.064 -18.197 1.00 93.50 185 VAL A CA 1
ATOM 1504 C C . VAL A 1 185 ? 9.469 -5.194 -19.323 1.00 93.50 185 VAL A C 1
ATOM 1506 O O . VAL A 1 185 ? 8.716 -4.471 -19.977 1.00 93.50 185 VAL A O 1
ATOM 1509 N N . MET A 1 186 ? 10.763 -5.316 -19.627 1.00 91.19 186 MET A N 1
ATOM 1510 C CA . MET A 1 186 ? 11.416 -4.547 -20.693 1.00 91.19 186 MET A CA 1
ATOM 1511 C C . MET A 1 186 ? 10.849 -4.864 -22.083 1.00 91.19 186 MET A C 1
ATOM 1513 O O . MET A 1 186 ? 10.655 -3.965 -22.903 1.00 91.19 186 MET A O 1
ATOM 1517 N N . LYS A 1 187 ? 10.516 -6.130 -22.366 1.00 89.88 187 LYS A N 1
A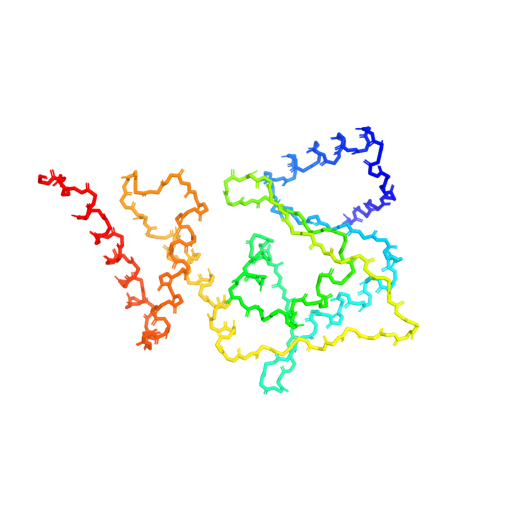TOM 1518 C CA . LYS A 1 187 ? 9.857 -6.509 -23.628 1.00 89.88 187 LYS A CA 1
ATOM 1519 C C . LYS A 1 187 ? 8.498 -5.840 -23.791 1.00 89.88 187 LYS A C 1
ATOM 1521 O O . LYS A 1 187 ? 8.168 -5.442 -24.909 1.00 89.88 187 LYS A O 1
ATOM 1526 N N . LYS A 1 188 ? 7.728 -5.688 -22.708 1.00 86.00 188 LYS A N 1
ATOM 1527 C CA . LYS A 1 188 ? 6.458 -4.950 -22.749 1.00 86.00 188 LYS A CA 1
ATOM 1528 C C . LYS A 1 188 ? 6.676 -3.483 -23.099 1.00 86.00 188 LYS A C 1
ATOM 1530 O O . LYS A 1 188 ? 5.971 -2.978 -23.965 1.00 86.00 188 LYS A O 1
ATOM 1535 N N . TRP A 1 189 ? 7.709 -2.845 -22.541 1.00 82.75 189 TRP A N 1
ATOM 1536 C CA . TRP A 1 189 ? 8.042 -1.469 -22.913 1.00 82.75 189 TRP A CA 1
ATOM 1537 C C . TRP A 1 189 ? 8.261 -1.303 -24.420 1.00 82.75 189 TRP A C 1
ATOM 1539 O O . TRP A 1 189 ? 7.712 -0.405 -25.051 1.00 82.75 189 TRP A O 1
ATOM 1549 N N . LEU A 1 190 ? 9.030 -2.216 -25.014 1.00 76.56 190 LEU A N 1
ATOM 1550 C CA . LEU A 1 190 ? 9.353 -2.187 -26.441 1.00 76.56 190 LEU A CA 1
ATOM 1551 C C . LEU A 1 190 ? 8.162 -2.543 -27.343 1.00 76.56 190 LEU A C 1
ATOM 1553 O O . LEU A 1 190 ? 8.116 -2.109 -28.497 1.00 76.56 190 LEU A O 1
ATOM 1557 N N . ALA A 1 191 ? 7.218 -3.349 -26.854 1.00 75.88 191 ALA A N 1
ATOM 1558 C CA . ALA A 1 191 ? 6.005 -3.689 -27.589 1.00 75.88 191 ALA A CA 1
ATOM 1559 C C . ALA A 1 191 ? 5.070 -2.476 -27.719 1.00 75.88 191 ALA A C 1
ATOM 1561 O O . ALA A 1 191 ? 4.580 -2.219 -28.820 1.00 75.88 191 ALA A O 1
ATOM 1562 N N . ASP A 1 192 ? 4.912 -1.703 -26.641 1.00 66.56 192 ASP A N 1
ATOM 1563 C CA . ASP A 1 192 ? 4.027 -0.533 -26.603 1.00 66.56 192 ASP A CA 1
ATOM 1564 C C . ASP A 1 192 ? 4.539 0.617 -27.494 1.00 66.56 192 ASP A C 1
ATOM 1566 O O . ASP A 1 192 ? 3.753 1.277 -28.183 1.00 66.56 192 ASP A O 1
ATOM 1570 N N . VAL A 1 193 ? 5.865 0.796 -27.588 1.00 60.97 193 VAL A N 1
ATOM 1571 C CA . VAL A 1 193 ? 6.498 1.750 -28.524 1.00 60.97 193 VAL A CA 1
ATOM 1572 C C . VAL A 1 193 ? 6.165 1.402 -29.982 1.00 60.97 193 VAL A C 1
ATOM 1574 O O . VAL A 1 193 ? 5.742 2.265 -30.749 1.00 60.97 193 VAL A O 1
ATOM 1577 N N . LYS A 1 194 ? 6.258 0.120 -30.364 1.00 58.69 194 LYS A N 1
ATOM 1578 C CA . LYS A 1 194 ? 5.962 -0.338 -31.738 1.00 58.69 194 LYS A CA 1
ATOM 1579 C C . LYS A 1 194 ? 4.491 -0.209 -32.136 1.00 58.69 194 LYS A C 1
ATOM 1581 O O . LYS A 1 194 ? 4.181 -0.231 -33.328 1.00 58.69 194 LYS A O 1
ATOM 1586 N N . THR A 1 195 ? 3.575 -0.147 -31.174 1.00 58.00 195 THR A N 1
ATOM 1587 C CA . THR A 1 195 ? 2.153 0.126 -31.431 1.00 58.00 195 THR A CA 1
ATOM 1588 C C . THR A 1 195 ? 1.849 1.615 -31.546 1.00 58.00 195 THR A C 1
ATOM 1590 O O . THR A 1 195 ? 0.971 1.968 -32.324 1.00 58.00 195 THR A O 1
ATOM 1593 N N . SER A 1 196 ? 2.595 2.480 -30.851 1.00 55.00 196 SER A N 1
ATOM 1594 C CA . SER A 1 196 ? 2.465 3.943 -30.960 1.00 55.00 196 SER A CA 1
ATOM 1595 C C . SER A 1 196 ? 2.988 4.488 -32.302 1.00 55.00 196 SER A C 1
ATOM 1597 O O . SER A 1 196 ? 2.483 5.477 -32.823 1.00 55.00 196 SER A O 1
ATOM 1599 N N . GLU A 1 197 ? 3.960 3.804 -32.915 1.00 52.06 197 GLU A N 1
ATOM 1600 C CA . GLU A 1 197 ? 4.561 4.196 -34.201 1.00 52.06 197 GLU A CA 1
ATOM 1601 C C . GLU A 1 197 ? 3.821 3.684 -35.454 1.00 52.06 197 GLU A C 1
ATOM 1603 O O . GLU A 1 197 ? 4.253 3.979 -36.569 1.00 52.06 197 GLU A O 1
ATOM 1608 N N . ARG A 1 198 ? 2.716 2.930 -35.328 1.00 42.16 198 ARG A N 1
ATOM 1609 C CA . ARG A 1 198 ? 1.879 2.579 -36.493 1.00 42.16 198 ARG A CA 1
ATOM 1610 C C . ARG A 1 198 ? 0.843 3.681 -36.735 1.00 42.16 198 ARG A C 1
ATOM 1612 O O . ARG A 1 198 ? -0.071 3.805 -35.921 1.00 42.16 198 ARG A O 1
ATOM 1619 N N . PRO A 1 199 ? 0.928 4.455 -37.834 1.00 40.25 199 PRO A N 1
ATOM 1620 C CA . PRO A 1 199 ? -0.139 5.376 -38.195 1.00 40.25 199 PRO A CA 1
ATOM 1621 C C . PRO A 1 199 ? -1.388 4.566 -38.544 1.00 40.25 199 PRO A C 1
ATOM 1623 O O . PRO A 1 199 ? -1.286 3.522 -39.190 1.00 40.25 199 PRO A O 1
ATOM 1626 N N . SER A 1 200 ? -2.551 5.054 -38.121 1.00 46.56 200 SER A N 1
ATOM 1627 C CA . SER A 1 200 ? -3.852 4.611 -38.617 1.00 46.56 200 SER A CA 1
ATOM 1628 C C . SER A 1 200 ? -3.840 4.652 -40.149 1.00 46.56 200 SER A C 1
ATOM 1630 O O . SER A 1 200 ? -3.579 5.717 -40.712 1.00 46.56 200 SER A O 1
ATOM 1632 N N . GLU A 1 201 ? -4.066 3.506 -40.795 1.00 37.88 201 GLU A N 1
ATOM 1633 C CA . GLU A 1 201 ? -4.279 3.414 -42.250 1.00 37.88 201 GLU A CA 1
ATOM 1634 C C . GLU A 1 201 ? -5.497 4.229 -42.708 1.00 37.88 201 GLU A C 1
ATOM 1636 O O . GLU A 1 201 ? -6.502 4.283 -41.956 1.00 37.88 201 GLU A O 1
#

Organism: Klebsiella pneumoniae (NCBI:txid573)

InterPro domains:
  IPR025391 Domain of unknown function DUF4123 [PF13503] (18-85)

Sequence (201 aa):
MMLRWWRAFTLDDLEQMRWLQDISQQLAIQAPLLLFCTYWPFSALANWLTQCMDILQEGRSGILRFYDTRVFPLLFTHILSDEQQEPLMRPALFWAWQDLDGQAKGIKGSGLLPERDEKAPKIELSDRQLEHLMCISDVIVMLSHCAPPAGMFDSRQSLFSACYQGMVEATRQGLLLDDAREDWVMKKWLADVKTSERPSE

Radius of gyration: 19.94 Å; chains: 1; bounding box: 38×48×66 Å

Foldseek 3Di:
DDPDDDDDDDPPDPVSVVVVVVVCVVCVVPAWDKDFDAPDDPVVVVQLVQQLQFAAEPNDTDGDDDRHCLCVVCCVPPADDPLNCQSVQAGGCKMWTAHPQRHIDIDGGDNHYDDPPDYRPHHYGYPLSVQLVVLLVLLVVLVVPDDAPPPLDPDPRRSSVLSSVLLSVCVVVVNDDSVVSSVSSNVVSVVVVVVVPDDDD